Protein AF-A0A382JHA7-F1 (afdb_monomer)

Structure (mmCIF, N/CA/C/O backbone):
data_AF-A0A382JHA7-F1
#
_entry.id   AF-A0A382JHA7-F1
#
loop_
_atom_site.group_PDB
_atom_site.id
_atom_site.type_symbol
_atom_site.label_atom_id
_atom_site.label_alt_id
_atom_site.label_comp_id
_atom_site.label_asym_id
_atom_site.label_entity_id
_atom_site.label_seq_id
_atom_site.pdbx_PDB_ins_code
_atom_site.Cartn_x
_atom_site.Cartn_y
_atom_site.Cartn_z
_atom_site.occupancy
_atom_site.B_iso_or_equiv
_atom_site.auth_seq_id
_atom_site.auth_comp_id
_atom_site.auth_asym_id
_atom_site.auth_atom_id
_atom_site.pdbx_PDB_model_num
ATOM 1 N N . MET A 1 1 ? 7.017 28.396 -9.674 1.00 81.56 1 MET A N 1
ATOM 2 C CA . MET A 1 1 ? 7.464 28.806 -8.322 1.00 81.56 1 MET A CA 1
ATOM 3 C C . MET A 1 1 ? 6.335 29.120 -7.336 1.00 81.56 1 MET A C 1
ATOM 5 O O . MET A 1 1 ? 6.003 28.213 -6.591 1.00 81.56 1 MET A O 1
ATOM 9 N N . LEU A 1 2 ? 5.719 30.318 -7.270 1.00 90.44 2 LEU A N 1
ATOM 10 C CA . LEU A 1 2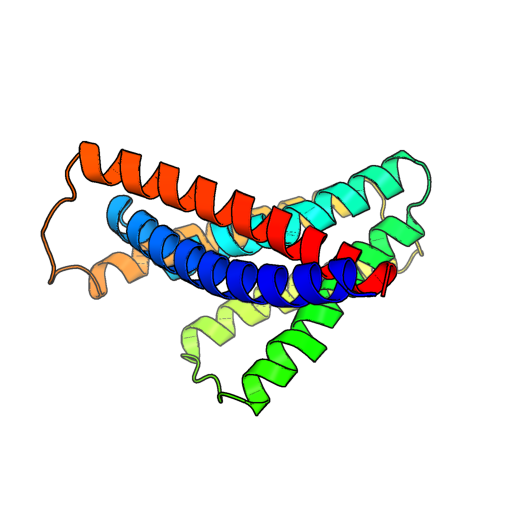 ? 4.759 30.624 -6.176 1.00 90.44 2 LEU A CA 1
ATOM 11 C C . LEU A 1 2 ? 3.533 29.691 -6.163 1.00 90.44 2 LEU A C 1
ATOM 13 O O . LEU A 1 2 ? 3.201 29.129 -5.123 1.00 90.44 2 LEU A O 1
ATOM 17 N N . MET A 1 3 ? 2.907 29.469 -7.323 1.00 88.62 3 MET A N 1
ATOM 18 C CA . MET A 1 3 ? 1.784 28.527 -7.455 1.00 88.62 3 MET A CA 1
ATOM 19 C C . MET A 1 3 ? 2.183 27.091 -7.099 1.00 88.62 3 MET A C 1
ATOM 21 O O . MET A 1 3 ? 1.405 26.375 -6.479 1.00 88.62 3 MET A O 1
ATOM 25 N N . SER A 1 4 ? 3.411 26.694 -7.428 1.00 86.06 4 SER A N 1
ATOM 26 C CA . SER A 1 4 ? 3.975 25.381 -7.113 1.00 86.06 4 SER A CA 1
ATOM 27 C C . SER A 1 4 ? 4.148 25.194 -5.594 1.00 86.06 4 SER A C 1
ATOM 29 O O . SER A 1 4 ? 3.762 24.163 -5.052 1.00 86.06 4 SER A O 1
ATOM 31 N N . ILE A 1 5 ? 4.636 26.223 -4.885 1.00 90.75 5 ILE A N 1
ATOM 32 C CA . ILE A 1 5 ? 4.772 26.223 -3.417 1.00 90.75 5 ILE A CA 1
ATOM 33 C C . ILE A 1 5 ? 3.397 26.176 -2.740 1.00 90.75 5 ILE A C 1
ATOM 35 O O . ILE A 1 5 ? 3.187 25.373 -1.834 1.00 90.75 5 ILE A O 1
ATOM 39 N N . ILE A 1 6 ? 2.445 27.002 -3.192 1.00 93.00 6 ILE A N 1
ATOM 40 C CA . ILE A 1 6 ? 1.067 26.992 -2.672 1.00 93.00 6 ILE A CA 1
ATOM 41 C C . ILE A 1 6 ? 0.440 25.611 -2.873 1.00 93.00 6 ILE A C 1
ATOM 43 O O . ILE A 1 6 ? -0.189 25.079 -1.956 1.00 93.00 6 ILE A O 1
ATOM 47 N N . SER A 1 7 ? 0.649 25.012 -4.047 1.00 87.88 7 SER A N 1
ATOM 48 C CA . SER A 1 7 ? 0.199 23.659 -4.350 1.00 87.88 7 SER A CA 1
ATOM 49 C C . SER A 1 7 ? 0.814 22.641 -3.393 1.00 87.88 7 SER A C 1
ATOM 51 O O . SER A 1 7 ? 0.088 21.896 -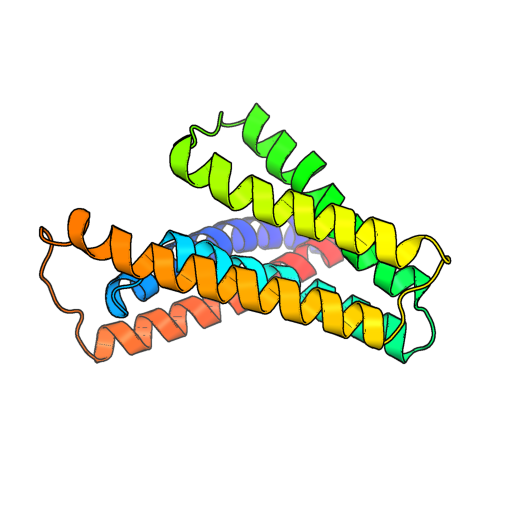2.754 1.00 87.88 7 SER A O 1
ATOM 53 N N . LEU A 1 8 ? 2.133 22.649 -3.194 1.00 87.06 8 LEU A N 1
ATOM 54 C CA . LEU A 1 8 ? 2.792 21.736 -2.256 1.00 87.06 8 LEU A CA 1
ATOM 55 C C . LEU A 1 8 ? 2.231 21.856 -0.834 1.00 87.06 8 LEU A C 1
ATOM 57 O O . LEU A 1 8 ? 1.816 20.855 -0.256 1.00 87.06 8 LEU A O 1
ATOM 61 N N . VAL A 1 9 ? 2.168 23.071 -0.282 1.00 92.69 9 VAL A N 1
ATOM 62 C CA . VAL A 1 9 ? 1.723 23.287 1.106 1.00 92.69 9 VAL A CA 1
ATOM 63 C C . VAL A 1 9 ? 0.257 22.891 1.286 1.00 92.69 9 VAL A C 1
ATOM 65 O O . VAL A 1 9 ? -0.070 22.133 2.199 1.00 92.69 9 VAL A O 1
ATOM 68 N N . SER A 1 10 ? -0.632 23.365 0.410 1.00 92.06 10 SER A N 1
ATOM 69 C CA . SER A 1 10 ? -2.058 23.021 0.486 1.00 92.06 10 SER A CA 1
ATOM 70 C C . SER A 1 10 ? -2.306 21.535 0.223 1.00 92.06 10 SER A C 1
ATOM 72 O O . SER A 1 10 ? -3.100 20.917 0.929 1.00 92.06 10 SER A O 1
ATOM 74 N N . GLY A 1 11 ? -1.578 20.944 -0.726 1.00 88.94 11 GLY A N 1
ATOM 75 C CA . GLY A 1 11 ? -1.604 19.521 -1.029 1.00 88.94 11 GLY A CA 1
ATOM 76 C C . GLY A 1 11 ? -1.236 18.676 0.182 1.00 88.94 11 GLY A C 1
ATOM 77 O O . GLY A 1 11 ? -2.010 17.800 0.547 1.00 88.94 11 GLY A O 1
ATOM 78 N N . PHE A 1 12 ? -0.130 18.977 0.869 1.00 88.12 12 PHE A N 1
ATOM 79 C CA . PHE A 1 12 ? 0.264 18.246 2.078 1.00 88.12 12 PHE A CA 1
ATOM 80 C C . PHE A 1 12 ? -0.756 18.377 3.213 1.00 88.12 12 PHE A C 1
ATOM 82 O O . PHE A 1 12 ? -1.107 17.372 3.828 1.00 88.12 12 PHE A O 1
ATOM 89 N N . LEU A 1 13 ? -1.272 19.583 3.474 1.00 92.44 13 LEU A N 1
ATOM 90 C CA . LEU A 1 13 ? -2.286 19.793 4.515 1.00 92.44 13 LEU A CA 1
ATOM 91 C C . LEU A 1 13 ? -3.568 18.999 4.228 1.00 92.44 13 LEU A C 1
ATOM 93 O O . LEU A 1 13 ? -4.106 18.341 5.120 1.00 92.44 13 LEU A O 1
ATOM 97 N N . LEU A 1 14 ? -4.040 19.031 2.979 1.00 90.44 14 LEU A N 1
ATOM 98 C CA . LEU A 1 14 ? -5.214 18.273 2.549 1.00 90.44 14 LEU A CA 1
ATOM 99 C C . LEU A 1 14 ? -4.964 16.766 2.582 1.00 90.44 14 LEU A C 1
ATOM 101 O O . LEU A 1 14 ? -5.872 16.019 2.942 1.00 90.44 14 LEU A O 1
ATOM 105 N N . LEU A 1 15 ? -3.756 16.317 2.245 1.00 86.00 15 LEU A N 1
ATOM 106 C CA . LEU A 1 15 ? -3.376 14.907 2.267 1.00 86.00 15 LEU A CA 1
ATOM 107 C C . LEU A 1 15 ? -3.407 14.366 3.700 1.00 86.00 15 LEU A C 1
ATOM 109 O O . LEU A 1 15 ? -4.055 13.353 3.947 1.00 86.00 15 LEU A O 1
ATOM 113 N N . ILE A 1 16 ? -2.814 15.084 4.659 1.00 86.75 16 ILE A N 1
ATOM 114 C CA . ILE A 1 16 ? -2.848 14.708 6.083 1.00 86.75 16 ILE A CA 1
ATOM 115 C C . ILE A 1 16 ? -4.296 14.653 6.587 1.00 86.75 16 ILE A C 1
ATOM 117 O O . ILE A 1 16 ? -4.734 13.636 7.122 1.00 86.75 16 ILE A O 1
ATOM 121 N N . TRP A 1 17 ? -5.071 15.718 6.356 1.00 91.69 17 TRP A N 1
ATOM 122 C CA . TRP A 1 17 ? -6.462 15.779 6.808 1.00 91.69 17 TRP A CA 1
ATOM 123 C C . TRP A 1 17 ? -7.330 14.672 6.195 1.00 91.69 17 TRP A C 1
ATOM 125 O O . TRP A 1 17 ? -8.135 14.048 6.889 1.00 91.69 17 TRP A O 1
ATOM 135 N N . SER A 1 18 ? -7.185 14.421 4.892 1.00 87.12 18 SER A N 1
ATOM 136 C CA . SER A 1 18 ? -7.986 13.418 4.189 1.00 87.12 18 SER A CA 1
ATOM 137 C C . SER A 1 18 ? -7.599 11.994 4.571 1.00 87.12 18 SER A C 1
ATOM 139 O O . SER A 1 18 ? -8.497 11.165 4.698 1.00 87.12 18 SER A O 1
ATOM 141 N N . ALA A 1 19 ? -6.322 11.716 4.847 1.00 83.56 19 ALA A N 1
ATOM 142 C CA . ALA A 1 19 ? -5.873 10.429 5.374 1.00 83.56 19 ALA A CA 1
ATOM 143 C C . ALA A 1 19 ? -6.483 10.134 6.757 1.00 83.56 19 ALA A C 1
ATOM 145 O O . ALA A 1 19 ? -7.066 9.064 6.965 1.00 83.56 19 ALA A O 1
ATOM 146 N N . ASP A 1 20 ? -6.450 11.101 7.679 1.00 85.50 20 ASP A N 1
ATOM 147 C CA . ASP A 1 20 ? -7.082 10.967 8.999 1.00 85.50 20 ASP A CA 1
ATOM 148 C C . ASP A 1 20 ? -8.605 10.821 8.886 1.00 85.50 20 ASP A C 1
ATOM 150 O O . ASP A 1 20 ? -9.228 10.003 9.569 1.00 85.50 20 ASP A O 1
ATOM 154 N N . ALA A 1 21 ? -9.247 11.591 8.005 1.00 86.81 21 ALA A N 1
ATOM 155 C CA . ALA A 1 21 ? -10.682 11.481 7.777 1.00 86.81 21 ALA A CA 1
ATOM 156 C C . ALA A 1 21 ? -11.060 10.115 7.178 1.00 86.81 21 ALA A C 1
ATOM 158 O O . ALA A 1 21 ? -12.043 9.505 7.610 1.00 86.81 21 ALA A O 1
ATOM 159 N N . PHE A 1 22 ? -10.292 9.616 6.211 1.00 84.62 22 PHE A N 1
ATOM 160 C CA . PHE A 1 22 ? -10.541 8.343 5.539 1.00 84.62 22 PHE A CA 1
ATOM 161 C C . PHE A 1 22 ? -10.421 7.169 6.512 1.00 84.62 22 PHE A C 1
ATOM 163 O O . PHE A 1 22 ? -11.340 6.350 6.616 1.00 84.62 22 PHE A O 1
ATOM 170 N N . THR A 1 23 ? -9.353 7.147 7.313 1.00 80.56 23 THR A N 1
ATOM 171 C CA . THR A 1 23 ? -9.122 6.098 8.314 1.00 80.56 23 THR A CA 1
ATOM 172 C C . THR A 1 23 ? -10.194 6.089 9.408 1.00 80.56 23 THR A C 1
ATOM 174 O O . THR A 1 23 ? -10.785 5.043 9.699 1.00 80.56 23 THR A O 1
ATOM 177 N N . ASN A 1 24 ? -10.541 7.257 9.957 1.00 83.19 24 ASN A N 1
ATOM 178 C CA . ASN A 1 24 ? -11.576 7.387 10.986 1.00 83.19 24 ASN A CA 1
ATOM 179 C C . ASN A 1 24 ? -12.972 6.986 10.487 1.00 83.19 24 ASN A C 1
ATOM 181 O O . ASN A 1 24 ? -13.731 6.326 11.205 1.00 83.19 24 ASN A O 1
ATOM 185 N N . ASN A 1 25 ? -13.341 7.382 9.265 1.00 84.75 25 ASN A N 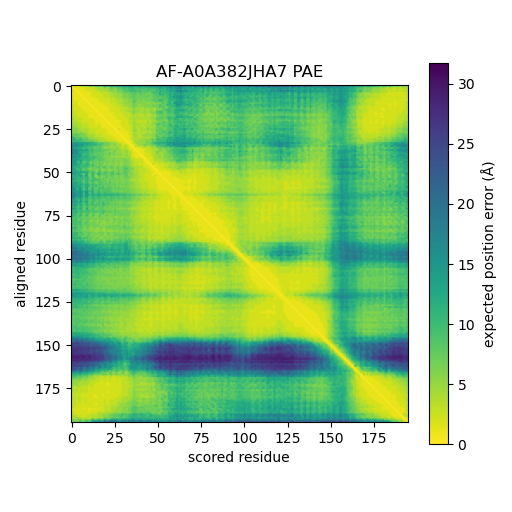1
ATOM 186 C CA . ASN A 1 25 ? -14.628 6.991 8.692 1.00 84.75 25 ASN A CA 1
ATOM 187 C C . ASN A 1 25 ? -14.657 5.497 8.349 1.00 84.75 25 ASN A C 1
ATOM 189 O O . ASN A 1 25 ? -15.678 4.856 8.596 1.00 84.75 25 ASN A O 1
ATOM 193 N N . GLY A 1 26 ? -13.544 4.912 7.898 1.00 80.88 26 GLY A N 1
ATOM 194 C CA . GLY A 1 26 ? -13.445 3.467 7.697 1.00 80.88 26 GLY A CA 1
ATOM 195 C C . GLY A 1 26 ? -13.658 2.696 9.002 1.00 80.88 26 GLY A C 1
ATOM 196 O O . GLY A 1 26 ? -14.492 1.794 9.051 1.00 80.88 26 GLY A O 1
ATOM 197 N N . ALA A 1 27 ? -13.030 3.112 10.106 1.00 78.62 27 ALA A N 1
ATOM 198 C CA . ALA A 1 27 ? -13.254 2.489 11.414 1.00 78.62 27 ALA A CA 1
ATOM 199 C C . ALA A 1 27 ? -14.729 2.558 11.869 1.00 78.62 27 ALA A C 1
ATOM 201 O O . ALA A 1 27 ? -15.250 1.607 12.456 1.00 78.62 27 ALA A O 1
ATOM 202 N N . LYS A 1 28 ? -15.443 3.651 11.562 1.00 80.94 28 LYS A N 1
ATOM 203 C CA . LYS A 1 28 ? -16.891 3.765 11.825 1.00 80.94 28 LYS A CA 1
ATOM 204 C C . LYS A 1 28 ? -17.711 2.803 10.964 1.00 80.94 28 LYS A C 1
ATOM 206 O O . LYS A 1 28 ? -18.634 2.179 11.484 1.00 80.94 28 LYS A O 1
ATOM 211 N N . ILE A 1 29 ? -17.366 2.639 9.684 1.00 79.25 29 ILE A N 1
ATOM 212 C CA . ILE A 1 29 ? -17.993 1.631 8.813 1.00 79.25 29 ILE A CA 1
ATOM 213 C C . ILE A 1 29 ? -17.775 0.225 9.385 1.00 79.25 29 ILE A C 1
ATOM 215 O O . ILE A 1 29 ? -18.721 -0.559 9.425 1.00 79.25 29 ILE A O 1
ATOM 219 N N . ALA A 1 30 ? -16.586 -0.073 9.916 1.00 75.69 30 ALA A N 1
ATOM 220 C CA . ALA A 1 30 ? -16.275 -1.380 10.497 1.00 75.69 30 ALA A CA 1
ATOM 221 C C . ALA A 1 30 ? -17.241 -1.708 11.642 1.00 75.69 30 ALA A C 1
ATOM 223 O O . ALA A 1 30 ? -17.871 -2.766 11.653 1.00 75.69 30 ALA A O 1
ATOM 224 N N . LYS A 1 31 ? -17.468 -0.729 12.530 1.00 74.56 31 LYS A N 1
ATOM 225 C CA . LYS A 1 31 ? -18.459 -0.827 13.610 1.00 74.56 31 LYS A CA 1
ATOM 226 C C . LYS A 1 31 ? -19.890 -0.988 13.088 1.00 74.56 31 LYS A C 1
ATOM 228 O O . LYS A 1 31 ? -20.625 -1.814 13.607 1.00 74.56 31 LYS A O 1
ATOM 233 N N . ILE A 1 32 ? -20.292 -0.238 12.057 1.00 74.75 32 ILE A N 1
ATOM 234 C CA . ILE A 1 32 ? -21.650 -0.303 11.481 1.00 74.75 32 ILE A CA 1
ATOM 235 C C . ILE A 1 32 ? -21.983 -1.697 10.927 1.00 74.75 32 ILE A C 1
ATOM 237 O O . ILE A 1 32 ? -23.135 -2.130 11.017 1.00 74.75 32 ILE A O 1
ATOM 241 N N . PHE A 1 33 ? -21.004 -2.356 10.306 1.00 72.00 33 PHE A N 1
ATOM 242 C CA . PHE A 1 33 ? -21.175 -3.660 9.663 1.00 72.00 33 PHE A CA 1
ATOM 243 C C . PHE A 1 33 ? -20.767 -4.839 10.551 1.00 72.00 33 PHE A C 1
ATOM 245 O O . PHE A 1 33 ? -20.803 -5.976 10.085 1.00 72.00 33 PHE A O 1
ATOM 252 N N . ASN A 1 34 ? -20.419 -4.588 11.817 1.00 70.62 34 ASN A N 1
ATOM 253 C CA . ASN A 1 34 ? -19.937 -5.605 12.748 1.00 70.62 34 ASN A CA 1
ATOM 254 C C . ASN A 1 34 ? -18.747 -6.404 12.185 1.00 70.62 34 ASN A C 1
ATOM 256 O O . ASN A 1 34 ? -18.712 -7.632 12.236 1.00 70.62 34 ASN A O 1
ATOM 260 N N . ILE A 1 35 ? -17.790 -5.690 11.593 1.00 71.88 35 ILE A N 1
ATOM 261 C CA . ILE A 1 35 ? -16.563 -6.253 11.031 1.00 71.88 35 ILE A CA 1
ATOM 262 C C . ILE A 1 35 ? -15.387 -5.685 11.825 1.00 71.88 35 ILE A C 1
ATOM 264 O O . ILE A 1 35 ? -15.412 -4.524 12.237 1.00 71.88 35 ILE A O 1
ATOM 268 N N . SER A 1 36 ? -14.347 -6.491 12.046 1.00 70.50 36 SER A N 1
ATOM 269 C CA . SER A 1 36 ? -13.127 -6.013 12.698 1.00 70.50 36 SER A CA 1
ATOM 270 C C . SER A 1 36 ? -12.544 -4.796 11.954 1.00 70.50 36 SER A C 1
ATOM 272 O O . SER A 1 36 ? -12.439 -4.835 10.721 1.00 70.50 36 SER A O 1
ATOM 274 N N . PRO A 1 37 ? -12.109 -3.734 12.665 1.00 68.31 37 PRO A N 1
ATOM 275 C CA . PRO A 1 37 ? -11.378 -2.614 12.070 1.00 68.31 37 PRO A CA 1
ATOM 276 C C . PRO A 1 37 ? -10.174 -3.057 11.229 1.00 68.31 37 PRO A C 1
ATOM 278 O O . PRO A 1 37 ? -9.866 -2.415 10.229 1.00 68.31 37 PRO A O 1
ATOM 281 N N . LEU A 1 38 ? -9.550 -4.187 11.585 1.00 68.62 38 LEU A N 1
ATOM 282 C CA . LEU A 1 38 ? -8.442 -4.786 10.840 1.00 68.62 38 LEU A CA 1
ATOM 283 C C . LEU A 1 38 ? -8.854 -5.171 9.412 1.00 68.62 38 LEU A C 1
ATOM 285 O O . LEU A 1 38 ? -8.113 -4.918 8.470 1.00 68.62 38 LEU A O 1
ATOM 289 N N . VAL A 1 39 ? -10.060 -5.710 9.225 1.00 71.00 39 VAL A N 1
ATOM 290 C CA . VAL A 1 39 ? -10.562 -6.093 7.895 1.00 71.00 39 VAL A CA 1
ATOM 291 C C . VAL A 1 39 ? -10.872 -4.887 7.038 1.00 71.00 39 VAL A C 1
ATOM 293 O O . VAL A 1 39 ? -10.593 -4.913 5.847 1.00 71.00 39 VAL A O 1
ATOM 296 N N . ILE A 1 40 ? -11.423 -3.821 7.619 1.00 73.06 40 ILE A N 1
ATOM 297 C CA . ILE A 1 40 ? -11.595 -2.571 6.873 1.00 73.06 40 ILE A CA 1
ATOM 298 C C . ILE A 1 40 ? -10.239 -1.966 6.517 1.00 73.06 40 ILE A C 1
ATOM 300 O O . ILE A 1 40 ? -10.080 -1.483 5.399 1.00 73.06 40 ILE A O 1
ATOM 304 N N . GLY A 1 41 ? -9.262 -2.065 7.420 1.00 71.81 41 GLY A N 1
ATOM 305 C CA . GLY A 1 41 ? -7.876 -1.711 7.143 1.00 71.81 41 GLY A CA 1
ATOM 306 C C . GLY A 1 41 ? -7.323 -2.443 5.925 1.00 71.81 41 GLY A C 1
ATOM 307 O O . GLY A 1 41 ? -6.893 -1.813 4.964 1.00 71.81 41 GLY A O 1
ATOM 308 N N . LEU A 1 42 ? -7.403 -3.772 5.921 1.00 73.50 42 LEU A N 1
ATOM 309 C CA . LEU A 1 42 ? -6.909 -4.578 4.807 1.00 73.50 42 LEU A CA 1
ATOM 310 C C . LEU A 1 42 ? -7.702 -4.384 3.512 1.00 73.50 42 LEU A C 1
ATOM 312 O O . LEU 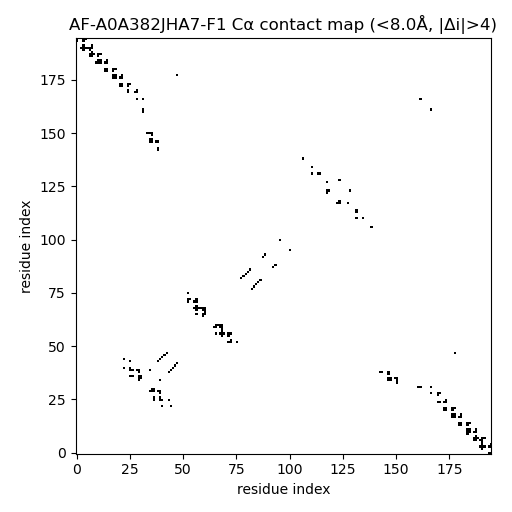A 1 42 ? -7.110 -4.289 2.442 1.00 73.50 42 LEU A O 1
ATOM 316 N N . LEU A 1 43 ? -9.031 -4.349 3.585 1.00 76.12 43 LEU A N 1
ATOM 317 C CA . LEU A 1 43 ? -9.873 -4.320 2.395 1.00 76.12 43 LEU A CA 1
ATOM 318 C C . LEU A 1 43 ? -10.025 -2.911 1.839 1.00 76.12 43 LEU A C 1
ATOM 320 O O . LEU A 1 43 ? -9.722 -2.682 0.679 1.00 76.12 43 LEU A O 1
ATOM 324 N N . ILE A 1 44 ? -10.509 -1.961 2.637 1.00 73.62 44 ILE A N 1
ATOM 325 C CA . ILE A 1 44 ? -10.824 -0.623 2.128 1.00 73.62 44 ILE A CA 1
ATOM 326 C C . ILE A 1 44 ? -9.552 0.198 1.978 1.00 73.62 44 ILE A C 1
ATOM 328 O O . ILE A 1 44 ? -9.381 0.847 0.950 1.00 73.62 44 ILE A O 1
ATOM 332 N N . PHE A 1 45 ? -8.659 0.180 2.972 1.00 73.75 45 PHE A N 1
ATOM 333 C CA . PHE A 1 45 ? -7.435 0.974 2.875 1.00 73.75 45 PHE A CA 1
ATOM 334 C C . PHE A 1 45 ? -6.424 0.284 1.967 1.00 73.75 45 PHE A C 1
ATOM 336 O O . PHE A 1 45 ? -5.953 0.929 1.042 1.00 73.75 45 PHE A O 1
ATOM 343 N N . GLY A 1 46 ? -6.196 -1.023 2.141 1.00 79.94 46 GLY A N 1
ATOM 344 C CA . GLY A 1 46 ? -5.293 -1.793 1.280 1.00 79.94 46 GLY A CA 1
ATOM 345 C C . GLY A 1 46 ? -5.659 -1.717 -0.206 1.00 79.94 46 GLY A C 1
ATOM 346 O O . GLY A 1 46 ? -4.850 -1.251 -1.004 1.00 79.94 46 GLY A O 1
ATOM 347 N N . PHE A 1 47 ? -6.888 -2.085 -0.601 1.00 79.50 47 PHE A N 1
ATOM 348 C CA . PHE A 1 47 ? -7.284 -1.939 -2.012 1.00 79.50 47 PHE A CA 1
ATOM 349 C C . PHE A 1 47 ? -7.424 -0.479 -2.433 1.00 79.50 47 PHE A C 1
ATOM 351 O O . PHE A 1 47 ? -7.102 -0.150 -3.569 1.00 79.50 47 PHE A O 1
ATOM 358 N N . GLY A 1 48 ? -7.904 0.401 -1.550 1.00 73.62 48 GLY A N 1
ATOM 359 C CA . GLY A 1 48 ? -8.105 1.811 -1.875 1.00 73.62 48 GLY A CA 1
ATOM 360 C C . GLY A 1 48 ? -6.806 2.514 -2.256 1.00 73.62 48 GLY A C 1
ATOM 361 O O . GLY A 1 48 ? -6.785 3.262 -3.231 1.00 73.62 48 GLY A O 1
ATOM 362 N N . THR A 1 49 ? -5.720 2.241 -1.528 1.00 76.44 49 THR A N 1
ATOM 363 C CA . THR A 1 49 ? -4.406 2.816 -1.824 1.00 76.44 49 THR A CA 1
ATOM 364 C C . THR A 1 49 ? -3.682 2.110 -2.951 1.00 76.44 49 THR A C 1
ATOM 366 O O . THR A 1 49 ? -2.850 2.760 -3.549 1.00 76.44 49 THR A O 1
ATOM 369 N N . SER A 1 50 ? -3.976 0.834 -3.234 1.00 85.56 50 SER A N 1
ATOM 370 C CA . SER A 1 50 ? -3.343 0.073 -4.326 1.00 85.56 50 SER A CA 1
ATOM 371 C C . SER A 1 50 ? -4.105 0.131 -5.656 1.00 85.56 50 SER A C 1
ATOM 373 O O . SER A 1 50 ? -3.607 -0.336 -6.679 1.00 85.56 50 SER A O 1
ATOM 375 N N . ALA A 1 51 ? -5.329 0.666 -5.671 1.00 77.94 51 ALA A N 1
ATOM 376 C CA . ALA A 1 51 ? -6.137 0.783 -6.883 1.00 77.94 51 ALA A CA 1
ATOM 377 C C . ALA A 1 51 ? -5.470 1.628 -7.989 1.00 77.94 51 ALA A C 1
ATOM 379 O O . ALA A 1 51 ? -5.528 1.204 -9.148 1.00 77.94 51 ALA A O 1
ATOM 380 N N . PRO A 1 52 ? -4.828 2.782 -7.697 1.00 73.62 52 PRO A N 1
ATOM 381 C CA . PRO A 1 52 ? -4.079 3.529 -8.707 1.00 73.62 52 PRO A CA 1
ATOM 382 C C . PRO A 1 52 ? -2.970 2.692 -9.353 1.00 73.62 52 PRO A C 1
ATOM 384 O O . PRO A 1 52 ? -2.833 2.687 -10.572 1.00 73.62 52 PRO A O 1
ATOM 387 N N . GLU A 1 53 ? -2.220 1.940 -8.556 1.00 84.19 53 GLU A N 1
ATOM 388 C CA . GLU A 1 53 ? -1.116 1.091 -8.987 1.00 84.19 53 GLU A CA 1
ATOM 389 C C . GLU A 1 53 ? -1.629 -0.076 -9.825 1.00 84.19 53 GLU A C 1
ATOM 391 O O . GLU A 1 53 ? -1.060 -0.360 -10.873 1.00 84.19 53 GLU A O 1
ATOM 396 N N . MET A 1 54 ? -2.736 -0.709 -9.422 1.00 88.06 54 MET A N 1
ATOM 397 C CA . MET A 1 54 ? -3.396 -1.748 -10.219 1.00 88.06 54 MET A CA 1
ATOM 398 C C . MET A 1 54 ? -3.836 -1.214 -11.585 1.00 88.06 54 MET A C 1
ATOM 400 O O . MET A 1 54 ? -3.668 -1.898 -12.593 1.00 88.06 54 MET A O 1
ATOM 404 N N . LEU A 1 55 ? -4.376 0.008 -11.632 1.00 81.00 55 LEU A N 1
ATOM 405 C CA . LEU A 1 55 ? -4.792 0.650 -12.876 1.00 81.00 55 LEU A CA 1
ATOM 406 C C . LEU A 1 55 ? -3.587 0.978 -13.765 1.00 81.00 55 LEU A C 1
ATOM 408 O O . LEU A 1 55 ? -3.618 0.669 -14.952 1.00 81.00 55 LEU A O 1
ATOM 412 N N . VAL A 1 56 ? -2.518 1.549 -13.203 1.00 82.62 56 VAL A N 1
ATOM 413 C CA . VAL A 1 56 ? -1.284 1.873 -13.941 1.00 82.62 56 VAL A CA 1
ATOM 414 C C . VAL A 1 56 ? -0.614 0.606 -14.469 1.00 82.62 56 VAL A C 1
ATOM 416 O O . VAL A 1 56 ? -0.290 0.538 -15.652 1.00 82.62 56 VAL A O 1
ATOM 419 N N . SER A 1 57 ? -0.466 -0.426 -13.636 1.00 89.75 57 SER A N 1
ATOM 420 C CA . SER A 1 57 ? 0.070 -1.722 -14.059 1.00 89.75 57 SER A CA 1
ATOM 421 C C . SER A 1 57 ? -0.808 -2.388 -15.123 1.00 89.75 57 SER A C 1
ATOM 423 O O . SER A 1 57 ? -0.282 -2.923 -16.099 1.00 89.75 57 SER A O 1
ATOM 425 N N . GLY A 1 58 ? -2.134 -2.350 -14.975 1.00 90.75 58 GLY A N 1
ATOM 426 C CA . GLY A 1 58 ? -3.066 -2.900 -15.960 1.00 90.75 58 GLY A CA 1
ATOM 427 C C . GLY A 1 58 ? -2.988 -2.194 -17.315 1.00 90.75 58 GLY A C 1
ATOM 428 O O . GLY A 1 58 ? -2.901 -2.862 -18.342 1.00 90.75 58 GLY A O 1
ATOM 429 N N . LEU A 1 59 ? -2.964 -0.857 -17.319 1.00 85.81 59 LEU A N 1
ATOM 430 C CA . LEU A 1 59 ? -2.815 -0.061 -18.540 1.00 85.81 59 LEU A CA 1
ATOM 431 C C . LEU A 1 59 ? -1.459 -0.296 -19.209 1.00 85.81 59 LEU A C 1
ATOM 433 O O . LEU A 1 59 ? -1.428 -0.565 -20.402 1.00 85.81 59 LEU A O 1
ATOM 437 N N . ALA A 1 60 ? -0.360 -0.290 -18.448 1.00 88.50 60 ALA A N 1
ATOM 438 C CA . ALA A 1 60 ? 0.971 -0.551 -18.994 1.00 88.50 60 ALA A CA 1
A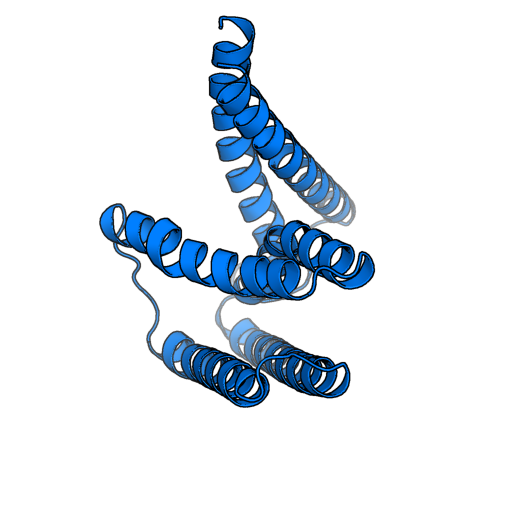TOM 439 C C . ALA A 1 60 ? 1.059 -1.939 -19.652 1.00 88.50 60 ALA A C 1
ATOM 441 O O . ALA A 1 60 ? 1.584 -2.072 -20.753 1.00 88.50 60 ALA A O 1
ATOM 442 N N . ALA A 1 61 ? 0.494 -2.974 -19.019 1.00 92.00 61 ALA A N 1
ATOM 443 C CA . ALA A 1 61 ? 0.441 -4.310 -19.612 1.00 92.00 61 ALA A CA 1
ATOM 444 C C . ALA A 1 61 ? -0.424 -4.343 -20.884 1.00 92.00 61 ALA A C 1
ATOM 446 O O . ALA A 1 61 ? -0.037 -4.961 -21.874 1.00 92.00 61 ALA A O 1
ATOM 447 N N . TYR A 1 62 ? -1.572 -3.658 -20.873 1.00 92.12 62 TYR A N 1
ATOM 448 C CA . TYR A 1 62 ? -2.474 -3.558 -22.023 1.00 92.12 62 TYR A CA 1
ATOM 449 C C . TYR A 1 62 ? -1.841 -2.820 -23.215 1.00 92.12 62 TYR A C 1
ATOM 451 O O . TYR A 1 62 ? -2.050 -3.208 -24.361 1.00 92.12 62 TYR A O 1
ATOM 459 N N . GLU A 1 63 ? -1.030 -1.796 -22.951 1.00 92.94 63 GLU A N 1
ATOM 460 C CA . GLU A 1 63 ? -0.295 -1.020 -23.959 1.00 92.94 63 GLU A CA 1
ATOM 461 C C . GLU A 1 63 ? 0.966 -1.734 -24.484 1.00 92.94 63 GLU A C 1
ATOM 463 O O . GLU A 1 63 ? 1.664 -1.200 -25.342 1.00 92.94 63 GLU A O 1
ATOM 468 N N . GLY A 1 64 ? 1.251 -2.958 -24.021 1.00 91.69 64 GLY A N 1
ATOM 469 C CA . GLY A 1 64 ? 2.398 -3.746 -24.480 1.00 91.69 64 GLY A CA 1
ATOM 470 C C . GLY A 1 64 ? 3.705 -3.447 -23.741 1.00 91.69 64 GLY A C 1
ATOM 471 O O . GLY A 1 64 ? 4.778 -3.733 -24.266 1.00 91.69 64 GLY A O 1
ATOM 472 N N . HIS A 1 65 ? 3.625 -2.907 -22.521 1.00 92.00 65 HIS A N 1
ATOM 473 C CA . HIS A 1 65 ? 4.758 -2.628 -21.630 1.00 92.00 65 HIS A CA 1
ATOM 474 C C . HIS A 1 65 ? 4.688 -3.466 -20.332 1.00 92.00 65 HIS A C 1
ATOM 476 O O . HIS A 1 65 ? 4.536 -2.918 -19.230 1.00 92.00 65 HIS A O 1
ATOM 482 N N . PRO A 1 66 ? 4.771 -4.810 -20.418 1.00 90.38 66 PRO A N 1
ATOM 483 C CA . PRO A 1 66 ? 4.641 -5.694 -19.259 1.00 90.38 66 PRO A CA 1
ATOM 484 C C . PRO A 1 66 ? 5.765 -5.507 -18.230 1.00 90.38 66 PRO A C 1
ATOM 486 O O . PRO A 1 66 ? 5.519 -5.650 -17.033 1.00 90.38 66 PRO A O 1
ATOM 489 N N . GLU A 1 67 ? 6.974 -5.117 -18.641 1.00 90.00 67 GLU A N 1
ATOM 490 C CA . GLU A 1 67 ? 8.085 -4.876 -17.712 1.00 90.00 67 GLU A CA 1
ATOM 491 C C . GLU A 1 67 ? 7.789 -3.683 -16.796 1.00 90.00 67 GLU A C 1
ATOM 493 O O . GLU A 1 67 ? 8.079 -3.721 -15.599 1.00 90.00 67 GLU A O 1
ATOM 498 N N . MET A 1 68 ? 7.150 -2.639 -17.337 1.00 89.81 68 MET A N 1
ATOM 499 C CA . MET A 1 68 ? 6.714 -1.474 -16.564 1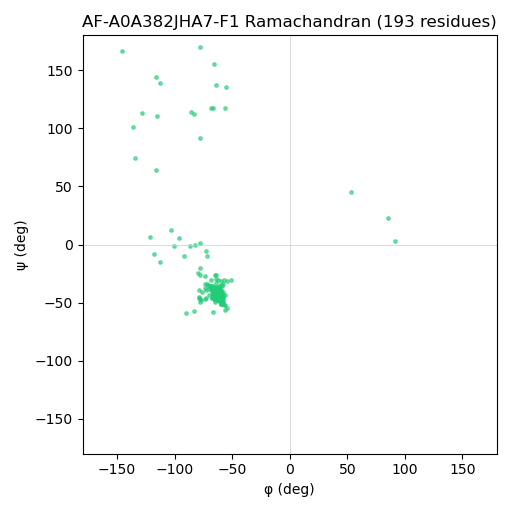.00 89.81 68 MET A CA 1
ATOM 500 C C . MET A 1 68 ? 5.578 -1.842 -15.605 1.00 89.81 68 MET A C 1
ATOM 502 O O . MET A 1 68 ? 5.561 -1.389 -14.461 1.00 89.81 68 MET A O 1
ATOM 506 N N . SER A 1 69 ? 4.661 -2.707 -16.045 1.00 91.44 69 SER A N 1
ATOM 507 C CA . SER A 1 69 ? 3.570 -3.222 -15.216 1.00 91.44 69 SER A CA 1
ATOM 508 C C . SER A 1 69 ? 4.085 -3.965 -13.980 1.00 91.44 69 SER A C 1
ATOM 510 O O . SER A 1 69 ? 3.680 -3.657 -12.853 1.00 91.44 69 SER A O 1
ATOM 512 N N . ILE A 1 70 ? 5.026 -4.892 -14.186 1.00 91.44 70 ILE A N 1
ATOM 513 C CA . ILE A 1 70 ? 5.677 -5.679 -13.131 1.00 91.44 70 ILE A CA 1
ATOM 514 C C . ILE A 1 70 ? 6.532 -4.768 -12.244 1.00 91.44 70 ILE A C 1
ATOM 516 O O . ILE A 1 70 ? 6.438 -4.836 -11.018 1.00 91.44 70 ILE A O 1
ATOM 520 N N . GLY A 1 71 ? 7.316 -3.872 -12.849 1.00 91.38 71 GLY A N 1
ATOM 521 C CA . GLY A 1 71 ? 8.140 -2.900 -12.134 1.00 91.38 71 GLY A CA 1
ATOM 522 C C . GLY A 1 71 ? 7.324 -2.021 -11.186 1.00 91.38 71 GLY A C 1
ATOM 523 O O . GLY A 1 71 ? 7.717 -1.844 -10.035 1.00 91.38 71 GLY A O 1
ATOM 524 N N . ASN A 1 72 ? 6.155 -1.541 -11.622 1.00 90.81 72 ASN A N 1
ATOM 525 C CA . ASN A 1 72 ? 5.230 -0.787 -10.777 1.00 90.81 72 ASN A CA 1
ATOM 526 C C . ASN A 1 72 ? 4.669 -1.650 -9.632 1.00 90.81 72 ASN A C 1
ATOM 528 O O . ASN A 1 72 ? 4.693 -1.232 -8.476 1.00 90.81 72 ASN A O 1
ATOM 532 N N . ALA A 1 73 ? 4.231 -2.881 -9.918 1.00 90.25 73 ALA A N 1
ATOM 533 C CA . ALA A 1 73 ? 3.651 -3.768 -8.909 1.00 90.25 73 ALA A CA 1
ATOM 534 C C . ALA A 1 73 ? 4.645 -4.139 -7.788 1.00 90.25 73 ALA A C 1
ATOM 536 O O . ALA A 1 73 ? 4.321 -4.043 -6.602 1.00 90.25 73 ALA A O 1
ATOM 537 N N . PHE A 1 74 ? 5.872 -4.539 -8.139 1.00 91.31 74 PHE A N 1
ATOM 538 C CA . PHE A 1 74 ? 6.903 -4.881 -7.152 1.00 91.31 74 PHE A CA 1
ATOM 539 C C . PHE A 1 74 ? 7.523 -3.638 -6.507 1.00 91.31 74 PHE A C 1
ATOM 541 O O . PHE A 1 74 ? 7.736 -3.620 -5.293 1.00 91.31 74 PHE A O 1
ATOM 548 N N . GLY A 1 75 ? 7.774 -2.589 -7.295 1.00 91.94 75 GLY A N 1
ATOM 549 C CA . GLY A 1 75 ? 8.356 -1.335 -6.826 1.00 91.94 75 GLY A CA 1
ATOM 550 C C . GLY A 1 75 ? 7.519 -0.681 -5.731 1.00 91.94 75 GLY A C 1
ATOM 551 O O . GLY A 1 75 ? 8.064 -0.326 -4.686 1.00 91.94 75 GLY A O 1
ATOM 552 N N . SER A 1 76 ? 6.197 -0.612 -5.906 1.00 90.62 76 SER A N 1
ATOM 553 C CA . SER A 1 76 ? 5.287 -0.039 -4.905 1.00 90.62 76 SER A CA 1
ATOM 554 C C . SER A 1 76 ? 5.271 -0.833 -3.594 1.00 90.62 76 SER A C 1
ATOM 556 O O . SER A 1 76 ? 5.267 -0.240 -2.515 1.00 90.62 76 SER A O 1
ATOM 558 N N . ASN A 1 77 ? 5.351 -2.168 -3.648 1.00 91.56 77 ASN A N 1
ATOM 559 C CA . ASN A 1 77 ? 5.453 -3.001 -2.442 1.00 91.56 77 ASN A CA 1
ATOM 560 C C . ASN A 1 77 ? 6.778 -2.782 -1.698 1.00 91.56 77 ASN A C 1
ATOM 562 O O . ASN A 1 77 ? 6.785 -2.628 -0.475 1.00 91.56 77 ASN A O 1
ATOM 566 N N . ILE A 1 78 ? 7.895 -2.721 -2.429 1.00 93.19 78 ILE A N 1
ATOM 567 C CA . ILE A 1 78 ? 9.214 -2.438 -1.850 1.00 93.19 78 ILE A CA 1
ATOM 568 C C . ILE A 1 78 ? 9.225 -1.040 -1.225 1.00 93.19 78 ILE A C 1
ATOM 570 O O . ILE A 1 78 ? 9.668 -0.887 -0.090 1.00 93.19 78 ILE A O 1
ATOM 574 N N . PHE A 1 79 ? 8.699 -0.033 -1.923 1.00 91.94 79 PHE A N 1
ATOM 575 C CA . PHE A 1 79 ? 8.617 1.341 -1.432 1.00 91.94 79 PHE A CA 1
ATOM 576 C C . PHE A 1 79 ? 7.777 1.440 -0.150 1.00 91.94 79 PHE A C 1
ATOM 578 O O . PHE A 1 79 ? 8.206 2.056 0.828 1.00 91.94 79 PHE A O 1
ATOM 585 N N . ASN A 1 80 ? 6.624 0.769 -0.106 1.00 90.06 80 ASN A N 1
ATOM 586 C CA . ASN A 1 80 ? 5.759 0.755 1.071 1.00 90.06 80 ASN A CA 1
ATOM 587 C C . ASN A 1 80 ? 6.424 0.092 2.286 1.00 90.06 80 ASN A C 1
ATOM 589 O O . ASN A 1 80 ? 6.310 0.599 3.401 1.00 90.06 80 ASN A O 1
ATOM 593 N N . ILE A 1 81 ? 7.149 -1.014 2.101 1.00 90.19 81 ILE A N 1
ATOM 594 C CA . ILE A 1 81 ? 7.806 -1.714 3.217 1.00 90.19 81 ILE A CA 1
ATOM 595 C C . ILE A 1 81 ? 9.089 -0.992 3.647 1.00 90.19 81 ILE A C 1
ATOM 597 O O . ILE A 1 81 ? 9.303 -0.750 4.834 1.00 90.19 81 ILE A O 1
ATOM 601 N N . ALA A 1 82 ? 9.961 -0.653 2.700 1.00 93.50 82 ALA A N 1
ATOM 602 C CA . ALA A 1 82 ? 11.277 -0.113 3.013 1.00 93.50 82 ALA A CA 1
ATOM 603 C C . ALA A 1 82 ? 11.209 1.359 3.427 1.00 93.50 82 ALA A C 1
ATOM 605 O O . ALA A 1 82 ? 11.793 1.736 4.441 1.00 93.50 82 ALA A O 1
ATOM 606 N N . LEU A 1 83 ? 10.490 2.189 2.665 1.00 93.31 83 LEU A N 1
ATOM 607 C CA . LEU A 1 83 ? 10.449 3.624 2.916 1.00 93.31 83 LEU A CA 1
ATOM 608 C C . LEU A 1 83 ? 9.314 3.990 3.867 1.00 93.31 83 LEU A C 1
ATOM 610 O O . LEU A 1 83 ? 9.575 4.549 4.927 1.00 93.31 83 LEU A O 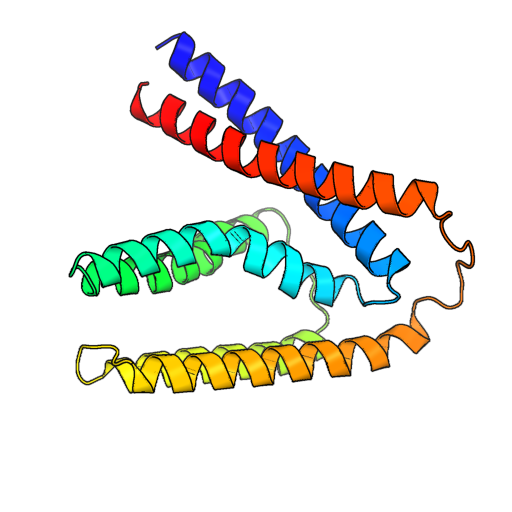1
ATOM 614 N N . VAL A 1 84 ? 8.064 3.674 3.513 1.00 89.12 84 VAL A N 1
ATOM 615 C CA . VAL A 1 84 ? 6.901 4.138 4.290 1.00 89.12 84 VAL A CA 1
ATOM 616 C C . VAL A 1 84 ? 6.890 3.491 5.675 1.00 89.12 84 VAL A C 1
ATOM 618 O O . VAL A 1 84 ? 6.949 4.192 6.688 1.00 89.12 84 VAL A O 1
ATOM 621 N N . LEU A 1 85 ? 6.869 2.158 5.741 1.00 89.56 85 LEU A N 1
ATOM 622 C CA . LEU A 1 85 ? 6.885 1.427 7.006 1.00 89.56 85 LEU A CA 1
ATOM 623 C C . LEU A 1 85 ? 8.214 1.612 7.754 1.00 89.56 85 LEU A C 1
ATOM 625 O O . LEU A 1 85 ? 8.187 1.799 8.968 1.00 89.56 85 LEU A O 1
ATOM 629 N N . GLY A 1 86 ? 9.354 1.625 7.054 1.00 92.56 86 GLY A N 1
ATOM 630 C CA . GLY A 1 86 ? 10.666 1.861 7.664 1.00 92.56 86 GLY A CA 1
ATOM 631 C C . GLY A 1 86 ? 10.765 3.216 8.371 1.00 92.56 86 GLY A C 1
ATOM 632 O O . GLY A 1 86 ? 11.099 3.267 9.554 1.00 92.56 86 GLY A O 1
ATOM 633 N N . ILE A 1 87 ? 10.401 4.312 7.694 1.00 93.62 87 ILE A N 1
ATOM 634 C CA . ILE A 1 87 ? 10.376 5.652 8.302 1.00 93.62 87 ILE A CA 1
ATOM 635 C C . ILE A 1 87 ? 9.350 5.711 9.437 1.00 93.62 87 ILE A C 1
ATOM 637 O O . ILE A 1 87 ? 9.654 6.234 10.509 1.00 93.62 87 ILE A O 1
ATOM 641 N N . THR A 1 88 ? 8.159 5.134 9.244 1.00 90.31 88 THR A N 1
ATOM 642 C CA . THR A 1 88 ? 7.121 5.109 10.287 1.00 90.31 88 THR A CA 1
ATOM 643 C C . THR A 1 88 ? 7.621 4.402 11.545 1.00 90.31 88 THR A C 1
ATOM 645 O O . THR A 1 88 ? 7.429 4.917 12.641 1.00 90.31 88 THR A O 1
ATOM 648 N N . ALA A 1 89 ? 8.316 3.271 11.403 1.00 90.38 89 ALA A N 1
ATOM 649 C CA . ALA A 1 89 ? 8.868 2.515 12.523 1.00 90.38 89 ALA A CA 1
ATOM 650 C C . ALA A 1 89 ? 10.014 3.246 13.248 1.00 90.38 89 ALA A C 1
ATOM 652 O O . ALA A 1 89 ? 10.168 3.061 14.455 1.00 90.38 89 ALA A O 1
ATOM 653 N N . ILE A 1 90 ? 10.792 4.078 12.539 1.00 94.06 90 ILE A N 1
ATOM 654 C CA . ILE A 1 90 ? 11.826 4.944 13.136 1.00 94.06 90 ILE A CA 1
ATOM 655 C C . ILE A 1 90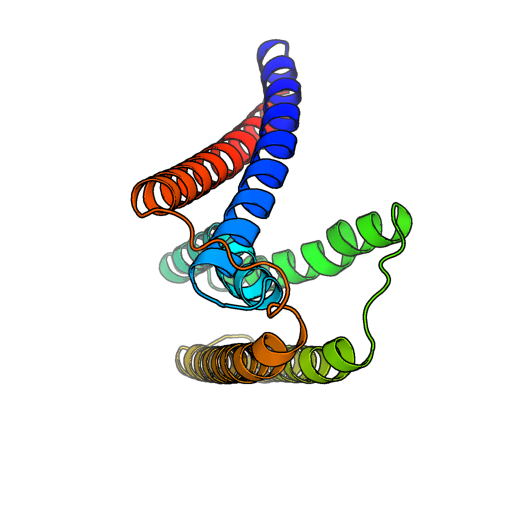 ? 11.185 6.078 13.947 1.00 94.06 90 ILE A C 1
ATOM 657 O O . ILE A 1 90 ? 11.642 6.373 15.049 1.00 94.06 90 ILE A O 1
ATOM 661 N N . ILE A 1 91 ? 10.135 6.711 13.413 1.00 93.69 91 ILE A N 1
ATOM 662 C CA . ILE A 1 91 ? 9.458 7.846 14.060 1.00 93.69 91 ILE A CA 1
ATOM 663 C C . ILE A 1 91 ? 8.604 7.380 15.246 1.00 93.69 91 ILE A C 1
ATOM 665 O O . ILE A 1 91 ? 8.650 7.980 16.319 1.00 93.69 91 ILE A O 1
ATOM 669 N N . LEU A 1 92 ? 7.814 6.321 15.059 1.00 90.12 92 LEU A N 1
ATOM 670 C CA . LEU A 1 92 ? 6.881 5.797 16.050 1.00 90.12 92 LEU A CA 1
ATOM 671 C C . LEU A 1 92 ? 6.970 4.262 16.095 1.00 90.12 92 LEU A C 1
ATOM 673 O O . LEU A 1 92 ? 6.367 3.586 15.257 1.00 90.12 92 LEU A O 1
ATOM 677 N N . PRO A 1 93 ? 7.674 3.684 17.088 1.00 85.69 93 PRO A N 1
ATOM 678 C CA . PRO A 1 93 ? 7.825 2.239 17.202 1.00 85.69 93 PRO A CA 1
ATOM 679 C C . PRO A 1 93 ? 6.475 1.514 17.265 1.00 85.69 93 PRO A C 1
ATOM 681 O O . PRO A 1 93 ? 5.688 1.687 18.201 1.00 85.69 93 PRO A O 1
ATOM 684 N N . ILE A 1 94 ? 6.217 0.668 16.268 1.00 81.25 94 ILE A N 1
ATOM 685 C CA . ILE A 1 94 ? 4.934 -0.015 16.092 1.00 81.25 94 ILE A CA 1
ATOM 686 C C . ILE A 1 94 ? 4.900 -1.269 16.977 1.00 81.25 94 ILE A C 1
ATOM 688 O O . ILE A 1 94 ? 5.609 -2.245 16.734 1.00 81.25 94 ILE A O 1
ATOM 692 N N . LYS A 1 95 ? 4.047 -1.273 18.009 1.00 80.62 95 LYS A N 1
ATOM 693 C CA . LYS A 1 95 ? 3.793 -2.465 18.836 1.00 80.62 95 LYS A CA 1
ATOM 694 C C . LYS A 1 95 ? 2.706 -3.323 18.191 1.00 80.62 95 LYS A C 1
ATOM 696 O O . LYS A 1 95 ? 1.550 -2.911 18.147 1.00 80.62 95 LYS A O 1
ATOM 701 N N . VAL A 1 96 ? 3.053 -4.529 17.741 1.00 71.69 96 VAL A N 1
ATOM 702 C CA . VAL A 1 96 ? 2.104 -5.450 17.088 1.00 71.69 96 VAL A CA 1
ATOM 703 C C . VAL A 1 96 ? 1.856 -6.694 17.946 1.00 71.69 96 VAL A C 1
ATOM 705 O O . VAL A 1 96 ? 2.786 -7.260 18.523 1.00 71.69 96 VAL A O 1
ATOM 708 N N . LYS A 1 97 ? 0.597 -7.152 18.027 1.00 73.50 97 LYS A N 1
ATOM 709 C CA . LYS A 1 97 ? 0.238 -8.411 18.705 1.00 73.50 97 LYS A CA 1
ATOM 710 C C . LYS A 1 97 ? 0.840 -9.592 17.925 1.00 73.50 97 LYS A C 1
ATOM 712 O O . LYS A 1 97 ? 0.451 -9.843 16.786 1.00 73.50 97 LYS A O 1
ATOM 717 N N . GLN A 1 98 ? 1.747 -10.353 18.545 1.00 71.31 98 GLN A N 1
ATOM 718 C CA . GLN A 1 98 ? 2.498 -11.424 17.862 1.00 71.31 98 GLN A CA 1
ATOM 719 C C . GLN A 1 98 ? 1.618 -12.502 17.204 1.00 71.31 98 GLN A C 1
ATOM 721 O O . GLN A 1 98 ? 2.010 -13.075 16.191 1.00 71.31 98 GLN A O 1
ATOM 726 N N . ASN A 1 99 ? 0.436 -12.784 17.762 1.00 70.00 99 ASN A N 1
ATOM 727 C CA . ASN A 1 99 ? -0.450 -13.835 17.251 1.00 70.00 99 ASN A CA 1
ATOM 728 C C . ASN A 1 99 ? -1.058 -13.505 15.880 1.00 70.00 99 ASN A C 1
ATOM 730 O O . ASN A 1 99 ? -1.213 -14.401 15.054 1.00 70.00 99 ASN A O 1
ATOM 734 N N . ILE A 1 100 ? -1.371 -12.229 15.642 1.00 68.19 100 ILE A N 1
ATOM 735 C CA . ILE A 1 100 ? -1.893 -11.741 14.358 1.00 68.19 100 ILE A CA 1
ATOM 736 C C . ILE A 1 100 ? -0.755 -11.750 13.333 1.00 68.19 100 ILE A C 1
ATOM 738 O O . ILE A 1 100 ? -0.881 -12.332 12.255 1.00 68.19 100 ILE A O 1
ATOM 742 N N . LEU A 1 101 ? 0.410 -11.231 13.743 1.00 71.44 101 LEU A N 1
ATOM 743 C CA . LEU A 1 101 ? 1.586 -11.121 12.887 1.00 71.44 101 LEU A CA 1
ATOM 744 C C . LEU A 1 101 ? 2.046 -12.482 12.343 1.00 71.44 101 LEU A C 1
ATOM 746 O O . LEU A 1 101 ? 2.321 -12.602 11.157 1.00 71.44 101 LEU A O 1
ATOM 750 N N . LYS A 1 102 ? 2.095 -13.530 13.180 1.00 77.56 102 LYS A N 1
ATOM 751 C CA . LYS A 1 102 ? 2.577 -14.858 12.755 1.00 77.56 102 LYS A CA 1
ATOM 752 C C . LYS A 1 102 ? 1.757 -15.459 11.617 1.00 77.56 102 LYS A C 1
ATOM 754 O O . LYS A 1 102 ? 2.333 -16.097 10.744 1.00 77.56 102 LYS A O 1
ATOM 759 N N . LYS A 1 103 ? 0.432 -15.292 11.629 1.00 77.62 103 LYS A N 1
ATOM 760 C CA . LYS A 1 103 ? -0.432 -15.889 10.603 1.00 77.62 103 LYS A CA 1
ATOM 761 C C . LYS A 1 103 ? -0.402 -15.075 9.312 1.00 77.62 103 LYS A C 1
ATOM 763 O O . LYS A 1 103 ? -0.236 -15.652 8.245 1.00 77.62 103 LYS A O 1
ATOM 768 N N . GLU A 1 104 ? -0.511 -13.751 9.405 1.00 81.31 104 GLU A N 1
ATOM 769 C CA . GLU A 1 104 ? -0.490 -12.862 8.234 1.00 81.31 104 GLU A CA 1
ATOM 770 C C . GLU A 1 104 ? 0.857 -12.898 7.504 1.00 81.31 104 GLU A C 1
ATOM 772 O O . GLU A 1 104 ? 0.899 -12.945 6.275 1.00 81.31 104 GLU A O 1
ATOM 777 N N . TRP A 1 105 ? 1.961 -12.980 8.252 1.00 85.00 105 TRP A N 1
ATOM 778 C CA . TRP A 1 105 ? 3.304 -13.047 7.680 1.00 85.00 105 TRP A CA 1
ATOM 779 C C . TRP A 1 105 ? 3.529 -14.312 6.842 1.00 85.00 105 TRP A C 1
ATOM 781 O O . TRP A 1 105 ? 4.207 -14.257 5.822 1.00 85.00 105 TRP A O 1
ATOM 791 N N . VAL A 1 106 ? 2.910 -15.440 7.211 1.00 89.25 106 VAL A N 1
ATOM 792 C CA . VAL A 1 106 ? 2.979 -16.680 6.419 1.00 89.25 106 VAL A CA 1
ATOM 793 C C . VAL A 1 106 ? 2.312 -16.502 5.055 1.00 89.25 106 VAL A C 1
ATOM 795 O O . VAL A 1 106 ? 2.906 -16.877 4.047 1.00 89.25 106 VAL A O 1
ATOM 798 N N . TYR A 1 107 ? 1.122 -15.894 4.993 1.00 89.25 107 TYR A N 1
ATOM 799 C CA . TYR A 1 107 ? 0.457 -15.621 3.712 1.00 89.25 107 TYR A CA 1
ATOM 800 C C . TYR A 1 107 ? 1.269 -14.664 2.844 1.00 89.25 107 TYR A C 1
ATOM 802 O O . TYR A 1 107 ? 1.430 -14.915 1.651 1.00 89.25 107 TYR A O 1
ATOM 810 N N . LEU A 1 108 ? 1.830 -13.614 3.451 1.00 89.06 108 LEU A N 1
ATOM 811 C CA . LEU A 1 108 ? 2.684 -12.661 2.749 1.00 89.06 108 LEU A CA 1
ATOM 812 C C . LEU A 1 108 ? 3.904 -13.371 2.150 1.00 89.06 108 LEU A C 1
ATOM 814 O O . LEU A 1 108 ? 4.134 -13.271 0.949 1.00 89.06 108 LEU A O 1
ATOM 818 N N . MET A 1 109 ? 4.625 -14.170 2.941 1.00 91.88 109 MET A N 1
ATOM 819 C CA . MET A 1 109 ? 5.783 -14.930 2.461 1.00 91.88 109 MET A CA 1
ATOM 820 C C . MET A 1 109 ? 5.421 -15.926 1.357 1.00 91.88 109 MET A C 1
ATOM 822 O O . MET A 1 109 ? 6.119 -15.981 0.349 1.00 91.88 109 MET A O 1
ATOM 826 N N . ILE A 1 110 ? 4.325 -16.678 1.506 1.00 94.06 110 ILE A N 1
ATOM 827 C CA . ILE A 1 110 ? 3.862 -17.617 0.474 1.00 94.06 110 ILE A CA 1
ATOM 828 C C . ILE A 1 110 ? 3.549 -16.871 -0.823 1.00 94.06 110 ILE A C 1
ATOM 830 O O . ILE A 1 110 ? 4.001 -17.295 -1.882 1.00 94.06 110 ILE A O 1
ATOM 834 N N . SER A 1 111 ? 2.818 -15.755 -0.753 1.00 93.00 111 SER A N 1
ATOM 835 C CA . SER A 1 111 ? 2.456 -14.976 -1.942 1.00 93.00 111 SER A CA 1
ATOM 836 C C . SER A 1 111 ? 3.679 -14.382 -2.646 1.00 93.00 111 SER A C 1
ATOM 838 O O . SER A 1 111 ? 3.783 -14.480 -3.866 1.00 93.00 111 SER A O 1
ATOM 840 N N . THR A 1 112 ? 4.649 -13.859 -1.890 1.00 92.94 112 THR A N 1
ATOM 841 C CA . THR A 1 112 ? 5.897 -13.303 -2.431 1.00 92.94 112 THR A CA 1
ATOM 842 C C . THR A 1 112 ? 6.768 -14.382 -3.067 1.00 92.94 112 THR A C 1
ATOM 844 O O . THR A 1 112 ? 7.289 -14.182 -4.161 1.00 92.94 112 THR A O 1
ATOM 847 N N . LEU A 1 113 ? 6.916 -15.540 -2.415 1.00 95.12 113 LEU A N 1
ATOM 848 C CA . LEU A 1 113 ? 7.687 -16.659 -2.961 1.00 95.12 113 LEU A CA 1
ATOM 849 C C . LEU A 1 113 ? 7.014 -17.261 -4.195 1.00 95.12 113 LEU A C 1
ATOM 851 O O . LEU A 1 113 ? 7.705 -17.575 -5.158 1.00 95.12 113 LEU A O 1
ATOM 855 N N . ALA A 1 114 ? 5.685 -17.384 -4.192 1.00 95.75 114 ALA A N 1
ATOM 856 C CA . ALA A 1 114 ? 4.932 -17.828 -5.357 1.00 95.75 114 ALA A CA 1
ATOM 857 C C . ALA A 1 114 ? 5.115 -16.855 -6.528 1.00 95.75 114 ALA A C 1
ATOM 859 O O . ALA A 1 114 ? 5.467 -17.289 -7.617 1.00 95.75 114 ALA A O 1
ATOM 860 N N . ALA A 1 115 ? 4.963 -15.547 -6.303 1.00 93.88 115 ALA A N 1
ATOM 861 C CA . ALA A 1 115 ? 5.192 -14.541 -7.338 1.00 93.88 115 ALA A CA 1
ATOM 862 C C . ALA A 1 115 ? 6.634 -14.578 -7.874 1.00 93.88 115 ALA A C 1
ATOM 864 O O . ALA A 1 115 ? 6.836 -14.518 -9.081 1.00 93.88 115 ALA A O 1
ATOM 865 N N . GLY A 1 116 ? 7.629 -14.732 -6.993 1.00 93.69 116 GLY A N 1
ATOM 866 C CA . GLY A 1 116 ? 9.031 -14.873 -7.390 1.00 93.69 116 GLY A CA 1
ATOM 867 C C . GLY A 1 116 ? 9.303 -16.143 -8.198 1.00 93.69 116 GLY A C 1
ATOM 868 O O . GLY A 1 116 ? 10.037 -16.086 -9.177 1.00 93.69 116 GLY A O 1
ATOM 869 N N . TRP A 1 117 ? 8.686 -17.268 -7.823 1.00 95.88 117 TRP A N 1
ATOM 870 C CA . TRP A 1 117 ? 8.784 -18.533 -8.554 1.00 95.88 117 TRP A CA 1
ATOM 871 C C . TRP A 1 117 ? 8.167 -18.442 -9.951 1.00 95.88 117 TRP A C 1
ATOM 873 O O . TRP A 1 117 ? 8.784 -18.878 -10.918 1.00 95.88 117 TRP A O 1
ATOM 883 N N . LEU A 1 118 ? 6.969 -17.860 -10.056 1.00 95.19 118 LEU A N 1
ATOM 884 C CA . LEU A 1 118 ? 6.264 -17.692 -11.329 1.00 95.19 118 LEU A CA 1
ATOM 885 C C . LEU A 1 118 ? 7.015 -16.762 -12.287 1.00 95.19 118 LEU A C 1
ATOM 887 O O . LEU A 1 118 ? 6.879 -16.914 -13.485 1.00 95.19 118 LEU A O 1
ATOM 891 N N . LEU A 1 119 ? 7.831 -15.842 -11.768 1.00 92.75 119 LEU A N 1
ATOM 892 C CA . LEU A 1 119 ? 8.619 -14.903 -12.568 1.00 92.75 119 LEU A CA 1
ATOM 893 C C . LEU A 1 119 ? 9.992 -15.464 -13.004 1.00 92.75 119 LEU A C 1
ATOM 895 O O . LEU A 1 119 ? 10.750 -14.768 -13.678 1.00 92.75 119 LEU A O 1
ATOM 899 N N . LEU A 1 120 ? 10.364 -16.694 -12.618 1.00 93.06 120 LEU A N 1
ATOM 900 C CA . LEU A 1 120 ? 11.694 -17.256 -12.919 1.00 93.06 120 LEU A CA 1
ATOM 901 C C . LEU A 1 120 ? 11.956 -17.463 -14.415 1.00 93.06 120 LEU A C 1
ATOM 903 O O . LEU A 1 120 ? 13.113 -17.453 -14.833 1.00 93.06 120 LEU A O 1
ATOM 907 N N . ASP A 1 121 ? 10.909 -17.656 -15.214 1.00 90.81 121 ASP A N 1
ATOM 908 C CA . ASP A 1 121 ? 11.001 -17.762 -16.672 1.00 90.81 121 ASP A CA 1
ATOM 909 C C . ASP A 1 121 ? 11.054 -16.389 -17.375 1.00 90.81 121 ASP A C 1
ATOM 911 O O . ASP A 1 121 ? 11.214 -16.319 -18.595 1.00 90.81 121 ASP A O 1
ATOM 915 N N . GLY A 1 122 ? 11.004 -15.298 -16.601 1.00 87.69 122 GLY A N 1
ATOM 916 C CA . GLY A 1 122 ? 11.217 -13.928 -17.053 1.00 87.69 122 GLY A CA 1
ATOM 917 C C . GLY A 1 122 ? 9.955 -13.179 -17.478 1.00 87.69 122 GLY A C 1
ATOM 918 O O . GLY A 1 122 ? 10.068 -12.031 -17.906 1.00 87.69 122 GLY A O 1
ATOM 919 N N . TYR A 1 123 ? 8.764 -13.769 -17.359 1.00 87.50 123 TYR A N 1
ATOM 920 C CA . TYR A 1 123 ? 7.501 -13.089 -17.654 1.00 87.50 123 TYR A CA 1
ATOM 921 C C . TYR A 1 123 ? 6.380 -13.572 -16.725 1.00 87.50 123 TYR A C 1
ATOM 923 O O . TYR A 1 123 ? 6.528 -14.540 -15.998 1.00 87.50 123 TYR A O 1
ATOM 931 N N . LEU A 1 124 ? 5.255 -12.855 -16.693 1.00 90.81 124 LEU A N 1
ATOM 932 C CA . LEU A 1 124 ? 4.050 -13.280 -15.973 1.00 90.81 124 LEU A CA 1
ATOM 933 C C . LEU A 1 124 ? 2.944 -13.510 -16.994 1.00 90.81 124 LEU A C 1
ATOM 935 O O . LEU A 1 124 ? 2.445 -12.569 -17.614 1.00 90.81 124 LEU A O 1
ATOM 939 N N . SER A 1 125 ? 2.575 -14.771 -17.187 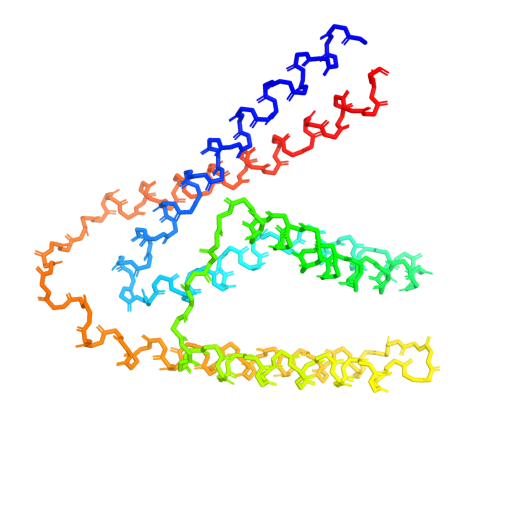1.00 92.81 125 SER A N 1
ATOM 940 C CA . SER A 1 125 ? 1.486 -15.162 -18.070 1.00 92.81 125 SER A CA 1
ATOM 941 C C . SER A 1 125 ? 0.118 -14.935 -17.418 1.00 92.81 125 SER A C 1
ATOM 943 O O . SER A 1 125 ? -0.024 -14.707 -16.213 1.00 92.81 125 SER A O 1
ATOM 945 N N . PHE A 1 126 ? -0.940 -15.058 -18.220 1.00 92.00 126 PHE A N 1
ATOM 946 C CA . PHE A 1 126 ? -2.312 -15.012 -17.714 1.00 92.00 126 PHE A CA 1
ATOM 947 C C . PHE A 1 126 ? -2.597 -16.115 -16.675 1.00 92.00 126 PHE A C 1
ATOM 949 O O . PHE A 1 126 ? -3.338 -15.884 -15.719 1.00 92.00 126 PHE A O 1
ATOM 956 N N . MET A 1 127 ? -1.992 -17.300 -16.834 1.00 95.81 127 MET A N 1
ATOM 957 C CA . MET A 1 127 ? -2.150 -18.404 -15.880 1.00 95.81 127 MET A CA 1
ATOM 958 C C . MET A 1 127 ? -1.499 -18.073 -14.536 1.00 95.81 127 MET A C 1
ATOM 960 O O . MET A 1 127 ? -2.097 -18.327 -13.491 1.00 95.81 127 MET A O 1
ATOM 964 N N . ASP A 1 128 ? -0.336 -17.426 -14.556 1.00 94.94 128 ASP A N 1
ATOM 965 C CA . ASP A 1 128 ? 0.366 -17.000 -13.343 1.00 94.94 128 ASP A CA 1
ATOM 966 C C . ASP A 1 128 ? -0.438 -15.938 -12.592 1.00 94.94 128 ASP A C 1
ATOM 968 O O . ASP A 1 128 ? -0.627 -16.026 -11.376 1.00 94.94 128 ASP A O 1
ATOM 972 N N . GLY A 1 129 ? -1.019 -14.985 -13.329 1.00 93.62 129 GLY A N 1
ATOM 973 C CA . GLY A 1 129 ? -1.961 -14.013 -12.779 1.00 93.62 129 GLY A CA 1
ATOM 974 C C . GLY A 1 129 ? -3.173 -14.675 -12.116 1.00 93.62 129 GLY A C 1
ATOM 975 O O . GLY A 1 129 ? -3.586 -14.261 -11.032 1.00 93.62 129 GLY A O 1
ATOM 976 N N . LEU A 1 130 ? -3.716 -15.740 -12.715 1.00 96.31 130 LEU A N 1
ATOM 977 C CA . LEU A 1 130 ? -4.845 -16.483 -12.152 1.00 96.31 130 LEU A CA 1
ATOM 978 C C . LEU A 1 130 ? -4.459 -17.219 -10.859 1.00 96.31 130 LEU A C 1
ATOM 980 O O . LEU A 1 130 ? -5.227 -17.195 -9.897 1.00 96.31 130 LEU A O 1
ATOM 984 N N . ILE A 1 131 ? -3.259 -17.802 -10.792 1.00 96.19 131 ILE A N 1
ATOM 985 C CA . ILE A 1 131 ? -2.717 -18.418 -9.569 1.00 96.19 131 ILE A CA 1
ATOM 986 C C . ILE A 1 131 ? -2.597 -17.376 -8.447 1.00 96.19 131 ILE A C 1
ATOM 988 O O . ILE A 1 131 ? -3.071 -17.608 -7.331 1.00 96.19 131 ILE A O 1
ATOM 992 N N . LEU A 1 132 ? -2.017 -16.207 -8.739 1.00 95.00 132 LEU A N 1
ATOM 993 C CA . LEU A 1 132 ? -1.869 -15.117 -7.768 1.00 95.00 132 LEU A CA 1
ATOM 994 C C . LEU A 1 132 ? -3.226 -14.577 -7.294 1.00 95.00 132 LEU A C 1
ATOM 996 O O . LEU A 1 132 ? -3.403 -14.297 -6.107 1.00 95.00 132 LEU A O 1
ATOM 1000 N N . LEU A 1 133 ? -4.212 -14.493 -8.189 1.00 94.62 133 LEU A N 1
ATOM 1001 C CA . LEU A 1 133 ? -5.571 -14.073 -7.851 1.00 94.62 133 LEU A CA 1
ATOM 1002 C C . LEU A 1 133 ? -6.260 -15.098 -6.938 1.00 94.62 133 LEU A C 1
ATOM 1004 O O . LEU A 1 133 ? -6.899 -14.716 -5.959 1.00 94.62 133 LEU A O 1
ATOM 1008 N N . VAL A 1 134 ? -6.083 -16.399 -7.184 1.00 96.00 134 VAL A N 1
ATOM 1009 C CA . VAL A 1 134 ? -6.589 -17.451 -6.287 1.00 96.00 134 VAL A CA 1
ATOM 1010 C C . VAL A 1 134 ? -5.949 -17.348 -4.899 1.00 96.00 134 VAL A C 1
ATOM 1012 O O . VAL A 1 134 ? -6.668 -17.415 -3.900 1.00 96.00 134 VAL A O 1
ATOM 1015 N N . LEU A 1 135 ? -4.633 -17.126 -4.810 1.00 94.81 135 LEU A N 1
ATOM 1016 C CA . LEU A 1 135 ? -3.949 -16.908 -3.529 1.00 94.81 135 LEU A CA 1
ATOM 1017 C C . LEU A 1 135 ? -4.498 -15.684 -2.785 1.00 94.81 135 LEU A C 1
ATOM 1019 O O . LEU A 1 135 ? -4.768 -15.770 -1.585 1.00 94.81 135 LEU A O 1
ATOM 1023 N N . LEU A 1 136 ? -4.733 -14.577 -3.496 1.00 91.69 136 LEU A N 1
ATOM 1024 C CA . LEU A 1 136 ? -5.377 -13.388 -2.938 1.00 91.69 136 LEU A CA 1
ATOM 1025 C C . LEU A 1 136 ? -6.770 -13.723 -2.389 1.00 91.69 136 LEU A C 1
ATOM 1027 O O . LEU A 1 136 ? -7.074 -13.393 -1.246 1.00 91.69 136 LEU A O 1
ATOM 1031 N N . MET A 1 137 ? -7.606 -14.427 -3.155 1.00 92.56 137 MET A N 1
ATOM 1032 C CA . MET A 1 137 ? -8.960 -14.797 -2.725 1.00 92.56 137 MET A CA 1
ATOM 1033 C C . MET A 1 137 ? -8.956 -15.707 -1.490 1.00 92.56 137 MET A C 1
ATOM 1035 O O . MET A 1 137 ? -9.766 -15.508 -0.582 1.00 92.56 137 MET A O 1
ATOM 1039 N N . LEU A 1 138 ? -8.027 -16.666 -1.411 1.00 92.75 138 LEU A N 1
ATOM 1040 C CA . LEU A 1 138 ? -7.843 -17.515 -0.229 1.00 92.75 138 LEU A CA 1
ATOM 1041 C C . LEU A 1 138 ? -7.448 -16.693 1.002 1.00 92.75 138 LEU A C 1
ATOM 1043 O O . LEU A 1 138 ? -8.006 -16.895 2.083 1.00 92.75 138 LEU A O 1
ATOM 1047 N N . PHE A 1 139 ? -6.530 -15.740 0.836 1.00 88.94 139 PHE A N 1
ATOM 1048 C CA . PHE A 1 139 ? -6.122 -14.837 1.906 1.00 88.94 139 PHE A CA 1
ATOM 1049 C C . PHE A 1 139 ? -7.281 -13.952 2.385 1.00 88.94 139 PHE A C 1
ATOM 1051 O O . PHE A 1 139 ? -7.540 -13.878 3.587 1.00 88.94 139 PHE A O 1
ATOM 1058 N N . LEU A 1 140 ? -8.042 -13.349 1.466 1.00 87.38 140 LEU A N 1
ATOM 1059 C CA . LEU A 1 140 ? -9.208 -12.535 1.817 1.00 87.38 140 LEU A CA 1
ATOM 1060 C C . LEU A 1 140 ? -10.278 -13.352 2.544 1.00 87.38 140 LEU A C 1
ATOM 1062 O O . LEU A 1 140 ? -10.847 -12.886 3.532 1.00 87.38 140 LEU A O 1
ATOM 1066 N N . PHE A 1 141 ? -10.529 -14.585 2.098 1.00 87.62 141 PHE A N 1
ATOM 1067 C CA . PHE A 1 141 ? -11.458 -15.490 2.768 1.00 87.62 141 PHE A CA 1
ATOM 1068 C C . PHE A 1 141 ? -10.997 -15.833 4.190 1.00 87.62 141 PHE A C 1
ATOM 1070 O O . PHE A 1 141 ? -11.801 -15.805 5.126 1.00 87.62 141 PHE A O 1
ATOM 1077 N N . TYR A 1 142 ? -9.704 -16.116 4.370 1.00 86.69 142 TYR A N 1
ATOM 1078 C CA . TYR A 1 142 ? -9.106 -16.357 5.681 1.00 86.69 142 TYR A CA 1
ATOM 1079 C C . TYR A 1 142 ? -9.280 -15.148 6.614 1.00 86.69 142 TYR A C 1
ATOM 1081 O O . TYR A 1 142 ? -9.815 -15.302 7.714 1.00 86.69 142 TYR A O 1
ATOM 1089 N N . VAL A 1 143 ? -8.908 -13.947 6.159 1.00 82.19 143 VAL A N 1
ATOM 1090 C CA . VAL A 1 143 ? -9.026 -12.699 6.933 1.00 82.19 143 VAL A CA 1
ATOM 1091 C C . VAL A 1 143 ? -10.482 -12.433 7.312 1.00 82.19 143 VAL A C 1
ATOM 1093 O O . VAL A 1 143 ? -10.790 -12.143 8.469 1.00 82.19 143 VAL A O 1
ATOM 1096 N N . PHE A 1 144 ? -11.408 -12.603 6.366 1.00 79.25 144 PHE A N 1
ATOM 1097 C CA . PHE A 1 144 ? -12.833 -12.424 6.620 1.00 79.25 144 PHE A CA 1
ATOM 1098 C C . PHE A 1 144 ? -13.364 -13.420 7.663 1.00 79.25 144 PHE A C 1
ATOM 1100 O O . PHE A 1 144 ? -14.122 -13.033 8.555 1.00 79.25 144 PHE A O 1
ATOM 1107 N N . ARG A 1 145 ? -12.943 -14.690 7.606 1.00 82.12 145 ARG A N 1
ATOM 1108 C CA . ARG A 1 145 ? -13.348 -15.718 8.575 1.00 82.12 145 ARG A CA 1
ATOM 1109 C C . ARG A 1 145 ? -12.790 -15.455 9.973 1.00 82.12 145 ARG A C 1
ATOM 1111 O O . ARG A 1 145 ? -13.546 -15.561 10.938 1.00 82.12 145 ARG A O 1
ATOM 1118 N N . GLU A 1 146 ? -11.509 -15.115 10.085 1.00 77.12 146 GLU A N 1
ATOM 1119 C CA . GLU A 1 146 ? -10.868 -14.837 11.378 1.00 77.12 146 GLU A CA 1
ATOM 1120 C C . GLU A 1 146 ? -11.493 -13.599 12.034 1.00 77.12 146 GLU A C 1
ATOM 1122 O O . GLU A 1 146 ? -11.833 -13.612 13.215 1.00 77.12 146 GLU A O 1
ATOM 1127 N N . SER A 1 147 ? -11.792 -12.570 11.238 1.00 70.50 147 SER A N 1
ATOM 1128 C CA . SER A 1 147 ? -12.397 -11.338 11.745 1.00 70.50 147 SER A CA 1
ATOM 1129 C C . SER A 1 147 ? -13.772 -11.504 12.381 1.00 70.50 147 SER A C 1
ATOM 1131 O O . SER A 1 147 ? -14.111 -10.763 13.300 1.00 70.50 147 SER A O 1
ATOM 1133 N N . LYS A 1 148 ? -14.563 -12.481 11.920 1.00 68.44 148 LYS A N 1
ATOM 1134 C CA . LYS A 1 148 ? -15.858 -12.813 12.525 1.00 68.44 148 LYS A CA 1
ATOM 1135 C C . LYS A 1 148 ? -15.705 -13.534 13.861 1.00 68.44 148 LYS A C 1
ATOM 1137 O O . LYS A 1 148 ? -16.606 -13.460 14.687 1.00 68.44 148 LYS A O 1
ATOM 1142 N N . LYS A 1 149 ? -14.591 -14.241 14.062 1.00 64.94 149 LYS A N 1
ATOM 1143 C CA . LYS A 1 149 ? -14.309 -15.005 15.279 1.00 64.94 149 LYS A CA 1
ATOM 1144 C C . LYS A 1 149 ? -13.838 -14.096 16.418 1.00 64.94 149 LYS A C 1
ATOM 1146 O O . LYS A 1 149 ? -14.296 -14.271 17.541 1.00 64.94 149 LYS A O 1
ATOM 1151 N N . ASP A 1 150 ? -13.013 -13.094 16.107 1.00 56.12 150 ASP A N 1
ATOM 1152 C CA . ASP A 1 150 ? -12.527 -12.100 17.079 1.00 56.12 150 ASP A CA 1
ATOM 1153 C C . ASP A 1 150 ? -13.562 -11.009 17.411 1.00 56.12 150 ASP A C 1
ATOM 1155 O O . ASP A 1 150 ? -13.496 -10.388 18.471 1.00 56.12 150 ASP A O 1
ATOM 1159 N N . TYR A 1 151 ? -14.571 -10.804 16.554 1.00 54.28 151 TYR A N 1
ATOM 1160 C CA . TYR A 1 151 ? -15.638 -9.826 16.796 1.00 54.28 151 TYR A CA 1
ATOM 1161 C C . TYR A 1 151 ? -16.436 -10.104 18.085 1.00 54.28 151 TYR A C 1
ATOM 1163 O O . TYR A 1 151 ? -16.875 -9.169 18.752 1.00 54.28 151 TYR A O 1
ATOM 1171 N N . HIS A 1 152 ? -16.581 -11.376 18.472 1.00 50.78 152 HIS A N 1
ATOM 1172 C CA . HIS A 1 152 ? -17.351 -11.779 19.653 1.00 50.78 152 HIS A CA 1
ATOM 1173 C C . HIS A 1 152 ? -16.694 -11.455 21.006 1.00 50.78 152 HIS A C 1
ATOM 1175 O O . HIS A 1 152 ? -17.344 -11.649 22.024 1.00 50.78 152 HIS A O 1
ATOM 1181 N N . HIS A 1 153 ? -15.452 -10.957 21.052 1.00 49.34 153 HIS A N 1
ATOM 1182 C CA . HIS A 1 153 ? -14.761 -10.680 22.321 1.00 49.34 153 HIS A CA 1
ATOM 1183 C C . HIS A 1 153 ? -14.499 -9.193 22.622 1.00 49.34 153 HIS A C 1
ATOM 1185 O O . HIS A 1 153 ? -14.199 -8.875 23.768 1.00 49.34 153 HIS A O 1
ATOM 1191 N N . GLU A 1 154 ? -14.606 -8.282 21.644 1.00 46.56 154 GLU A N 1
ATOM 1192 C CA . GLU A 1 154 ? -14.150 -6.881 21.798 1.00 46.56 154 GLU A CA 1
ATOM 1193 C C . GLU A 1 154 ? -15.281 -5.831 21.678 1.00 46.56 154 GLU A C 1
ATOM 1195 O O . GLU A 1 154 ? -15.057 -4.657 21.963 1.00 46.56 154 GLU A O 1
ATOM 1200 N N . PHE A 1 155 ? -16.506 -6.223 21.288 1.00 49.75 155 PHE A N 1
ATOM 1201 C CA . PHE A 1 155 ? -17.601 -5.285 20.964 1.00 49.75 155 PHE A CA 1
ATOM 1202 C C . PHE A 1 155 ? -18.895 -5.423 21.791 1.00 49.75 155 PHE A C 1
ATOM 1204 O O . PHE A 1 155 ? -19.850 -4.691 21.523 1.00 49.75 155 PHE A O 1
ATOM 1211 N N . ASP A 1 156 ? -18.934 -6.268 22.826 1.00 47.75 156 ASP A N 1
ATOM 1212 C CA . ASP A 1 156 ? -20.129 -6.423 23.679 1.00 47.75 156 ASP A CA 1
ATOM 1213 C C . ASP A 1 156 ? -20.402 -5.227 24.624 1.00 47.75 156 ASP A C 1
ATOM 1215 O O . ASP A 1 156 ? -21.496 -5.132 25.177 1.00 47.75 156 ASP A O 1
ATOM 1219 N N . GLU A 1 157 ? -19.487 -4.255 24.763 1.00 45.88 157 GLU A N 1
ATOM 1220 C CA . GLU A 1 157 ? -19.640 -3.148 25.733 1.00 45.88 157 GLU A CA 1
ATOM 1221 C C . GLU A 1 157 ? -20.122 -1.791 25.177 1.00 45.88 157 GLU A C 1
ATOM 1223 O O . GLU A 1 157 ? -20.347 -0.868 25.957 1.00 45.88 157 GLU A O 1
ATOM 1228 N N . VAL A 1 158 ? -20.366 -1.615 23.869 1.00 46.84 158 VAL A N 1
ATOM 1229 C CA . VAL A 1 158 ? -20.906 -0.332 23.351 1.00 46.84 158 VAL A CA 1
ATOM 1230 C C . VAL A 1 158 ? -22.051 -0.557 22.365 1.00 46.84 158 VAL A C 1
ATOM 1232 O O . VAL A 1 158 ? -21.925 -0.376 21.153 1.00 46.84 158 VAL A O 1
ATOM 1235 N N . GLN A 1 159 ? -23.216 -0.921 22.901 1.00 45.22 159 GLN A N 1
ATOM 1236 C CA . GLN A 1 159 ? -24.473 -0.917 22.157 1.00 45.22 159 GLN A CA 1
ATOM 1237 C C . GLN A 1 159 ? -25.034 0.508 22.036 1.00 45.22 159 GLN A C 1
ATOM 1239 O O . GLN A 1 159 ? -25.847 0.957 22.837 1.00 45.22 159 GLN A O 1
ATOM 1244 N N . SER A 1 160 ? -24.677 1.200 20.956 1.00 48.28 160 SER A N 1
ATOM 1245 C CA . SER A 1 160 ? -25.633 2.085 20.283 1.00 48.28 160 SER A CA 1
ATOM 1246 C C . SER A 1 160 ? -25.640 1.733 18.797 1.00 48.28 160 SER A C 1
ATOM 1248 O O . SER A 1 160 ? -24.630 1.846 18.106 1.00 48.28 160 SER A O 1
ATOM 1250 N N . LYS A 1 161 ? -26.766 1.204 18.300 1.00 54.09 161 LYS A N 1
ATOM 1251 C CA . LYS A 1 161 ? -26.928 0.909 16.871 1.00 54.09 161 LYS A CA 1
ATOM 1252 C C . LYS A 1 161 ? -26.976 2.247 16.119 1.00 54.09 161 LYS A C 1
ATOM 1254 O O . LYS A 1 161 ? -27.919 3.002 16.352 1.00 54.09 161 LYS A O 1
ATOM 1259 N N . PRO A 1 162 ? -26.025 2.542 15.216 1.00 56.44 162 PRO A N 1
ATOM 1260 C CA . PRO A 1 162 ? -26.018 3.805 14.487 1.00 56.44 162 PRO A CA 1
ATOM 1261 C C . PRO A 1 162 ? -27.256 3.917 13.592 1.00 56.44 162 PRO A C 1
ATOM 1263 O O . PRO A 1 162 ? -27.660 2.944 12.935 1.00 56.44 162 PRO A O 1
ATOM 1266 N N . SER A 1 163 ? -27.868 5.101 13.571 1.00 58.31 163 SER A N 1
ATOM 1267 C CA . SER A 1 163 ? -29.109 5.351 12.831 1.00 58.31 163 SER A CA 1
ATOM 1268 C C . SER A 1 163 ? -28.880 5.231 11.316 1.00 58.31 163 SER A C 1
ATOM 1270 O O . SER A 1 163 ? -27.771 5.420 10.811 1.00 58.31 163 SER A O 1
ATOM 1272 N N . LYS A 1 164 ? -29.932 4.933 10.538 1.00 60.78 164 LYS A N 1
ATOM 1273 C CA . LYS A 1 164 ? -29.854 4.823 9.063 1.00 60.78 164 LYS A CA 1
ATOM 1274 C C . LYS A 1 164 ? -29.257 6.085 8.406 1.00 60.78 164 LYS A C 1
ATOM 1276 O O . LYS A 1 164 ? -28.568 5.971 7.395 1.00 60.78 164 LYS A O 1
ATOM 1281 N N . GLN A 1 165 ? -29.485 7.259 9.002 1.00 61.88 165 GLN A N 1
ATOM 1282 C CA . GLN A 1 165 ? -28.974 8.553 8.538 1.00 61.88 165 GLN A CA 1
ATOM 1283 C C . GLN A 1 165 ? -27.467 8.712 8.799 1.00 61.88 165 GLN A C 1
ATOM 1285 O O . GLN A 1 165 ? -26.749 9.273 7.971 1.00 61.88 165 GLN A O 1
ATOM 1290 N N . GLU A 1 166 ? -26.960 8.156 9.901 1.00 70.88 166 GLU A N 1
ATOM 1291 C CA . GLU A 1 166 ? -25.527 8.162 10.215 1.00 70.88 166 GLU A CA 1
ATOM 1292 C C . GLU A 1 166 ? -24.738 7.275 9.249 1.00 70.88 166 GLU A C 1
ATOM 1294 O O . GLU A 1 166 ? -23.669 7.676 8.795 1.00 70.88 166 GLU A O 1
ATOM 1299 N N . LYS A 1 167 ? -25.303 6.131 8.833 1.00 77.19 167 LYS A N 1
ATOM 1300 C CA . LYS A 1 167 ? -24.659 5.219 7.869 1.00 77.19 167 LYS A CA 1
ATOM 1301 C C . LYS A 1 167 ? -24.397 5.879 6.515 1.00 77.19 167 LYS A C 1
ATOM 1303 O O . LYS A 1 167 ? -23.293 5.766 5.985 1.00 77.19 167 LYS A O 1
ATOM 1308 N N . GLY A 1 168 ? -25.397 6.576 5.968 1.00 80.31 168 GLY A N 1
ATOM 1309 C CA . GLY A 1 168 ? -25.272 7.274 4.684 1.00 80.31 168 GLY A CA 1
ATOM 1310 C C . GLY A 1 168 ? -24.241 8.401 4.744 1.00 80.31 168 GLY A C 1
ATOM 1311 O O . GLY A 1 168 ? -23.396 8.521 3.860 1.00 80.31 168 GLY A O 1
ATOM 1312 N N . LYS A 1 169 ? -24.244 9.170 5.841 1.00 86.12 169 LYS A N 1
ATOM 1313 C CA . LYS A 1 169 ? -23.260 10.233 6.071 1.00 86.12 169 LYS A CA 1
ATOM 1314 C C . LYS A 1 169 ? -21.836 9.682 6.192 1.00 86.12 169 LYS A C 1
ATOM 1316 O O . LYS A 1 169 ? -20.924 10.266 5.618 1.00 86.12 169 LYS A O 1
ATOM 1321 N N . THR A 1 170 ? -21.626 8.568 6.901 1.00 84.50 170 THR A N 1
ATOM 1322 C CA . THR A 1 170 ? -20.293 7.950 7.030 1.00 84.50 170 THR A CA 1
ATOM 1323 C C . THR A 1 170 ? -19.762 7.456 5.687 1.00 84.50 170 THR A C 1
ATOM 1325 O O . THR A 1 170 ? -18.606 7.718 5.370 1.00 84.50 170 THR A O 1
ATOM 1328 N N . TRP A 1 171 ? -20.598 6.807 4.872 1.00 84.69 171 TRP A N 1
ATOM 1329 C CA . TRP A 1 171 ? -20.215 6.387 3.519 1.00 84.69 171 TRP A CA 1
ATOM 1330 C C . TRP A 1 171 ? -19.850 7.568 2.622 1.00 84.69 171 TRP A C 1
ATOM 1332 O O . TRP A 1 171 ? -18.824 7.541 1.946 1.00 84.69 171 TRP A O 1
ATOM 1342 N N . PHE A 1 172 ? -20.658 8.626 2.658 1.00 88.38 172 PHE A N 1
ATOM 1343 C CA . PHE A 1 172 ? -20.398 9.836 1.888 1.00 88.38 172 PHE A CA 1
ATOM 1344 C C . PHE A 1 172 ? -19.088 10.518 2.307 1.00 88.38 172 PHE A C 1
ATOM 1346 O O . PHE A 1 172 ? -18.287 10.896 1.456 1.00 88.38 172 PHE A O 1
ATOM 1353 N N . LEU A 1 173 ? -18.824 10.619 3.614 1.00 88.31 173 LEU A N 1
ATOM 1354 C CA . LEU A 1 173 ? -17.573 11.176 4.136 1.00 88.31 173 LEU A CA 1
ATOM 1355 C C . LEU A 1 173 ? -16.354 10.307 3.803 1.00 88.31 173 LEU A C 1
ATOM 1357 O O . LEU A 1 173 ? -15.287 10.848 3.519 1.00 88.31 173 LEU A O 1
ATOM 1361 N N . LEU A 1 174 ? -16.497 8.980 3.801 1.00 85.69 174 LEU A N 1
ATOM 1362 C CA . LEU A 1 174 ? -15.437 8.073 3.361 1.00 85.69 174 LEU A CA 1
ATOM 1363 C C . LEU A 1 174 ? -15.120 8.269 1.872 1.00 85.69 174 LEU A C 1
ATOM 1365 O O . LEU A 1 174 ? -13.957 8.358 1.497 1.00 85.69 174 LEU A O 1
ATOM 1369 N N . PHE A 1 175 ? -16.145 8.417 1.033 1.00 86.56 175 PHE A N 1
ATOM 1370 C CA . PHE A 1 175 ? -15.949 8.697 -0.386 1.00 86.56 175 PHE A CA 1
ATOM 1371 C C . PHE A 1 175 ? -15.287 10.063 -0.621 1.00 86.56 175 PHE A C 1
ATOM 1373 O O . PHE A 1 175 ? -14.311 10.147 -1.359 1.00 86.56 175 PHE A O 1
ATOM 1380 N N . ILE A 1 176 ? -15.758 11.124 0.046 1.00 90.88 176 ILE A N 1
ATOM 1381 C CA . ILE A 1 176 ? -15.142 12.458 -0.045 1.00 90.88 176 ILE A CA 1
ATOM 1382 C C . ILE A 1 176 ? -13.680 12.415 0.385 1.00 90.88 176 ILE A C 1
ATOM 1384 O O . ILE A 1 176 ? -12.828 12.952 -0.314 1.00 90.88 176 ILE A O 1
ATOM 1388 N N . SER A 1 177 ? -13.384 11.794 1.527 1.00 87.69 177 SER A N 1
ATOM 1389 C CA . SER A 1 177 ? -12.008 11.720 2.023 1.00 87.69 177 SER A CA 1
ATOM 1390 C C . SER A 1 177 ? -11.101 10.946 1.068 1.00 87.69 177 SER A C 1
ATOM 1392 O O . SER A 1 177 ? -9.997 11.411 0.820 1.00 87.69 177 SER A O 1
ATOM 1394 N N . LEU A 1 178 ? -11.580 9.870 0.434 1.00 85.50 178 LEU A N 1
ATOM 1395 C CA . LEU A 1 178 ? -10.837 9.183 -0.627 1.00 85.50 178 LEU A CA 1
ATOM 1396 C C . LEU A 1 178 ? -10.582 10.088 -1.841 1.00 85.50 178 LEU A C 1
ATOM 1398 O O . LEU A 1 178 ? -9.461 10.153 -2.333 1.00 85.50 178 LEU A O 1
ATOM 1402 N N . VAL A 1 179 ? -11.596 10.814 -2.319 1.00 87.75 179 VAL A N 1
ATOM 1403 C CA . VAL A 1 179 ? -11.435 11.730 -3.460 1.00 87.75 179 VAL A CA 1
ATOM 1404 C C . VAL A 1 179 ? -10.422 12.827 -3.137 1.00 87.75 179 VAL A C 1
ATOM 1406 O O . VAL A 1 179 ? -9.513 13.055 -3.929 1.00 87.75 179 VAL A O 1
ATOM 1409 N N . VAL A 1 180 ? -10.534 13.464 -1.967 1.00 90.31 180 VAL A N 1
ATOM 1410 C CA . VAL A 1 180 ? -9.601 14.513 -1.524 1.00 90.31 180 VAL A CA 1
ATOM 1411 C C . VAL A 1 180 ? -8.188 13.956 -1.338 1.00 90.31 180 VAL A C 1
ATOM 1413 O O . VAL A 1 180 ? -7.225 14.624 -1.708 1.00 90.31 180 VAL A O 1
ATOM 1416 N N . LEU A 1 181 ? -8.041 12.733 -0.824 1.00 85.50 181 LEU A N 1
ATOM 1417 C CA . LEU A 1 181 ? -6.749 12.053 -0.711 1.00 85.50 181 LEU A CA 1
ATOM 1418 C C . LEU A 1 181 ? -6.098 11.897 -2.093 1.00 85.50 181 LEU A C 1
ATOM 1420 O O . LEU A 1 181 ? -4.960 12.313 -2.299 1.00 85.50 181 LEU A O 1
ATOM 1424 N N . LEU A 1 182 ? -6.842 11.372 -3.070 1.00 83.81 182 LEU A N 1
ATOM 1425 C CA . LEU A 1 182 ? -6.334 11.150 -4.426 1.00 83.81 182 LEU A CA 1
ATOM 1426 C C . LEU A 1 182 ? -6.006 12.465 -5.152 1.00 83.81 182 LEU A C 1
ATOM 1428 O O . LEU A 1 182 ? -4.983 12.561 -5.835 1.00 83.81 182 LEU A O 1
ATOM 1432 N N . THR A 1 183 ? -6.845 13.496 -5.016 1.00 85.31 183 THR A N 1
ATOM 1433 C CA . THR A 1 183 ? -6.600 14.793 -5.664 1.00 85.31 183 THR A CA 1
ATOM 1434 C C . THR A 1 183 ? -5.470 15.569 -4.997 1.00 85.31 183 THR A C 1
ATOM 1436 O O . THR A 1 183 ? -4.663 16.170 -5.703 1.00 85.31 183 THR A O 1
ATOM 1439 N N . SER A 1 184 ? -5.368 15.539 -3.666 1.00 85.94 184 SER A N 1
ATOM 1440 C CA . SER A 1 184 ? -4.280 16.190 -2.925 1.00 85.94 184 SER A CA 1
ATOM 1441 C C . SER A 1 184 ? -2.925 15.558 -3.239 1.00 85.94 184 SER A C 1
ATOM 1443 O O . SER A 1 184 ? -1.971 16.292 -3.488 1.00 85.94 184 SER A O 1
ATOM 1445 N N . ALA A 1 185 ? -2.848 14.228 -3.361 1.00 82.69 185 ALA A N 1
ATOM 1446 C CA . ALA A 1 185 ? -1.642 13.540 -3.818 1.00 82.69 185 ALA A CA 1
ATOM 1447 C C . ALA A 1 185 ? -1.200 14.020 -5.212 1.00 82.69 185 ALA A C 1
ATOM 1449 O O . ALA A 1 185 ? -0.040 14.384 -5.406 1.00 82.69 185 ALA A O 1
ATOM 1450 N N . ARG A 1 186 ? -2.130 14.121 -6.176 1.00 82.94 186 ARG A N 1
ATOM 1451 C CA . ARG A 1 186 ? -1.828 14.682 -7.509 1.00 82.94 186 ARG A CA 1
ATOM 1452 C C . ARG A 1 186 ? -1.365 16.135 -7.447 1.00 82.94 186 ARG A C 1
ATOM 1454 O O . ARG A 1 186 ? -0.488 16.532 -8.206 1.00 82.94 186 ARG A O 1
ATOM 1461 N N . LEU A 1 187 ? -1.950 16.923 -6.553 1.00 85.19 187 LEU A N 1
ATOM 1462 C CA . LEU A 1 187 ? -1.645 18.338 -6.379 1.00 85.19 187 LEU A CA 1
ATOM 1463 C C . LEU A 1 187 ? -0.247 18.552 -5.756 1.00 85.19 187 LEU A C 1
ATOM 1465 O O . LEU A 1 187 ? 0.476 19.462 -6.168 1.00 85.19 187 LEU A O 1
ATOM 1469 N N . VAL A 1 188 ? 0.183 17.665 -4.851 1.00 85.88 188 VAL A N 1
ATOM 1470 C CA . VAL A 1 188 ? 1.572 17.595 -4.356 1.00 85.88 188 VAL A CA 1
ATOM 1471 C C . VAL A 1 188 ? 2.536 17.244 -5.492 1.00 85.88 188 VAL A C 1
ATOM 1473 O O . VAL A 1 188 ? 3.535 17.938 -5.671 1.00 85.88 188 VAL A O 1
ATOM 1476 N N . VAL A 1 189 ? 2.223 16.219 -6.295 1.00 81.25 189 VAL A N 1
ATOM 1477 C CA . VAL A 1 189 ? 3.062 15.807 -7.438 1.00 81.25 189 VAL A CA 1
ATOM 1478 C C . VAL A 1 189 ? 3.212 16.943 -8.444 1.00 81.25 189 VAL A C 1
ATOM 1480 O O . VAL A 1 189 ? 4.333 17.286 -8.813 1.00 81.25 189 VAL A O 1
ATOM 1483 N N . TRP A 1 190 ? 2.106 17.578 -8.843 1.00 82.69 190 TRP A N 1
ATOM 1484 C CA . TRP A 1 190 ? 2.140 18.717 -9.757 1.00 82.69 190 TRP A CA 1
ATOM 1485 C C . TRP A 1 190 ? 3.032 19.831 -9.208 1.00 82.69 190 TRP A C 1
ATOM 1487 O O . TRP A 1 190 ? 3.992 20.220 -9.870 1.00 82.69 190 TRP A O 1
ATOM 1497 N N . GLY A 1 191 ? 2.794 20.250 -7.959 1.00 83.75 191 GLY A N 1
ATOM 1498 C CA . GLY A 1 191 ? 3.588 21.285 -7.300 1.00 83.75 191 GLY A CA 1
ATOM 1499 C C . GLY A 1 191 ? 5.080 20.952 -7.213 1.00 83.75 191 GLY A C 1
ATOM 1500 O O . GLY A 1 191 ? 5.894 21.859 -7.342 1.00 83.75 191 GLY A O 1
ATOM 1501 N N . GLY A 1 192 ? 5.441 19.676 -7.053 1.00 79.19 192 GLY A N 1
ATOM 1502 C CA . GLY A 1 192 ? 6.831 19.212 -7.064 1.00 79.19 192 GLY A CA 1
ATOM 1503 C C . GLY A 1 192 ? 7.471 19.188 -8.456 1.00 79.19 192 GLY A C 1
ATOM 1504 O O . GLY A 1 192 ? 8.640 19.527 -8.592 1.00 79.19 192 GLY A O 1
ATOM 1505 N N . THR A 1 193 ? 6.716 18.827 -9.498 1.00 81.31 193 THR A N 1
ATOM 1506 C CA . THR A 1 193 ? 7.228 18.766 -10.885 1.00 81.31 193 THR A CA 1
ATOM 1507 C C . THR A 1 193 ? 7.340 20.130 -11.564 1.00 81.31 193 THR A C 1
ATOM 1509 O O . THR A 1 193 ? 8.148 20.297 -12.472 1.00 81.31 193 THR A O 1
ATOM 1512 N N . THR A 1 194 ? 6.535 21.107 -11.140 1.00 79.06 194 THR A N 1
ATOM 1513 C CA . THR A 1 194 ? 6.522 22.469 -11.697 1.00 79.06 194 THR A CA 1
ATOM 1514 C C . THR A 1 194 ? 7.231 23.488 -10.802 1.00 79.06 194 THR A C 1
ATOM 1516 O O . THR A 1 194 ? 6.986 24.696 -10.939 1.00 79.06 194 THR A O 1
ATOM 1519 N N . LEU A 1 195 ? 7.983 23.034 -9.794 1.00 66.19 195 LEU A N 1
ATOM 1520 C CA . LEU A 1 195 ? 8.676 23.916 -8.855 1.00 66.19 195 LEU A CA 1
ATOM 1521 C C . LEU A 1 195 ? 9.831 24.647 -9.535 1.00 66.19 195 LEU A C 1
ATOM 1523 O O . LEU A 1 195 ? 10.650 23.972 -10.192 1.00 66.19 195 LEU A O 1
#

Nearest PDB structures (foldseek):
  5hwy-assembly1_A  TM=8.495E-01  e=3.533E-06  Methanocaldococcus jannaschii DSM 2661
  5jdl-assembly1_A  TM=8.445E-01  e=6.441E-06  Methanocaldococcus jannaschii DSM 2661
  3v5s-assembly1_A  TM=8.860E-01  e=8.696E-06  Methanocaldococcus jannaschii DSM 2661

Organism: NCBI:txid408172

Radius of gyration: 19.41 Å; Cα contacts (8 Å, |Δi|>4): 138; chains: 1; bounding box: 42×49×50 Å

Sequence (195 aa):
MLMSIISLVSGFLLLIWSADAFTNNGAKIAKIFNISPLVIGLLIFGFGTSAPEMLVSGLAAYEGHPEMSIGNAFGSNIFNIALVLGITAIILPIKVKQNILKKEWVYLMISTLAAGWLLLDGYLSFMDGLILLVLLMLFLFYVFRESKKDYHHEFDEVQSKPSKQEKGKTWFLLFISLVVLLTSARLVVWGGTTL

Mean predicted aligned error: 8.36 Å

InterPro domains:
  IPR004481 Sodium/potassium/calcium exchanger [PTHR10846] (2-152)
  IPR004837 Sodium/calcium exchanger membrane region [PF01699] (4-144)
  IPR044880 NCX, central ion-binding domain superfamily [G3DSA:1.20.1420.30] (35-165)

Solvent-accessible surface area (backbone atoms only — not comparable to full-atom values): 10421 Å² total; per-residue (Å²): 80,72,69,16,51,53,30,32,56,52,13,51,55,42,29,56,52,16,49,55,45,27,53,55,30,41,46,50,50,14,62,75,69,74,41,35,52,65,54,39,45,54,53,54,50,45,47,60,70,43,45,64,54,52,50,52,24,50,49,31,40,73,75,73,36,51,68,59,14,51,48,49,60,54,48,52,52,50,44,46,54,60,51,53,47,41,51,44,43,72,77,51,75,78,86,74,65,66,76,60,50,60,58,54,49,50,54,52,52,51,52,51,51,48,53,53,58,56,38,69,85,72,51,81,50,75,66,52,53,50,53,54,49,51,52,50,52,53,50,53,51,49,53,56,54,52,33,61,63,58,43,79,79,77,57,88,86,68,91,71,84,79,51,79,69,53,53,56,51,40,54,52,47,29,50,50,18,50,51,43,29,57,50,18,52,52,35,29,52,50,15,64,75,56,85

pLDDT: mean 82.63, std 11.86, range [45.22, 96.31]

Secondary structure (DSSP, 8-state):
-HHHHHHHHHHHHHHHHHHHHHHHHHHHHHHHTT--HHHHIIIIIIHHHHHHHHHHHHHHHHTT-HHHHHHHHHHHHHHIIIIIIHHHHHHS-----HHHHHHHHHHHHHHHHHHHHHTTTSS--HHHHHHHHHHHHHHHHHHHHHHHHHHHHHSTT---PPPHHHHHHHHHHHHHHHHHHHHHHHHHHHHHHT-

Foldseek 3Di:
DVLLVVLQVVLVVLLVVLVVLLLVLLCVVCVLVLFPSVLSCCPVVVCLVCVVLCVVLVVCVVVVNNVVSVCSVVVVVCCCVCPVVVVCCVVPNDDDDVVVCVVVVVLVVVLVVLLVVCCPVPGHDPVSVVVSVVSVVVVSVVSRVVRNVCSVPPPPPDDDNDDPVVNVVSVVSSVVSSVSNVVSVVSSVVSVVVD